Protein AF-A0A522QNC5-F1 (afdb_monomer_lite)

Structure (mmCIF, N/CA/C/O backbone):
data_AF-A0A522QNC5-F1
#
_entry.id   AF-A0A522QNC5-F1
#
loop_
_atom_site.group_PDB
_atom_site.id
_atom_site.type_symbol
_atom_site.label_atom_id
_atom_site.label_alt_id
_atom_site.label_comp_id
_atom_site.label_asym_id
_atom_site.label_entity_id
_atom_site.label_seq_id
_atom_site.pdbx_PDB_ins_code
_atom_site.Cartn_x
_atom_site.Cartn_y
_atom_site.Cartn_z
_atom_site.occupancy
_atom_site.B_iso_or_equiv
_atom_site.auth_seq_id
_atom_site.auth_comp_id
_atom_site.auth_asym_id
_atom_site.auth_atom_id
_atom_site.pdbx_PDB_model_num
ATOM 1 N N . MET A 1 1 ? -3.151 -77.350 -46.631 1.00 35.19 1 MET A N 1
ATOM 2 C CA . MET A 1 1 ? -1.944 -77.244 -45.773 1.00 35.19 1 MET A CA 1
ATOM 3 C C . MET A 1 1 ? -2.061 -75.944 -44.985 1.00 35.19 1 MET A C 1
ATOM 5 O O . MET A 1 1 ? -2.374 -74.944 -45.604 1.00 35.19 1 MET A O 1
ATOM 9 N N . ARG A 1 2 ? -2.178 -75.989 -43.644 1.00 38.81 2 ARG A N 1
ATOM 10 C CA . ARG A 1 2 ? -1.103 -75.663 -42.663 1.00 38.81 2 ARG A CA 1
ATOM 11 C C . ARG A 1 2 ? -0.477 -74.280 -42.970 1.00 38.81 2 ARG A C 1
ATOM 13 O O . ARG A 1 2 ? 0.016 -74.113 -44.067 1.00 38.81 2 ARG A O 1
ATOM 20 N N . MET A 1 3 ? 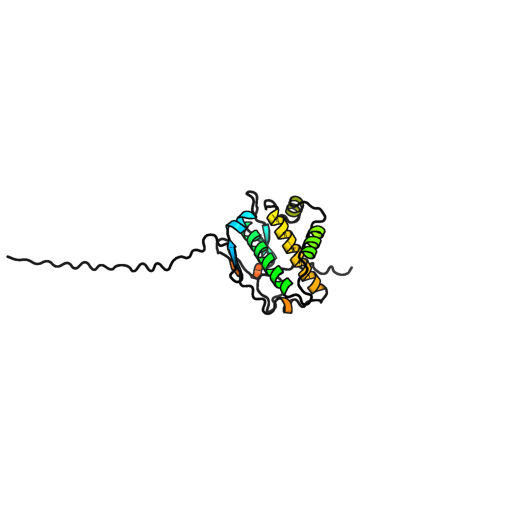-0.416 -73.276 -42.094 1.00 33.47 3 MET A N 1
ATOM 21 C CA . MET A 1 3 ? -0.225 -73.305 -40.645 1.00 33.47 3 MET A CA 1
ATOM 22 C C . MET A 1 3 ? -0.486 -71.906 -40.043 1.00 33.47 3 MET A C 1
ATOM 24 O O . MET A 1 3 ? -0.367 -70.890 -40.716 1.00 33.47 3 MET A O 1
ATOM 28 N N . ARG A 1 4 ? -0.846 -71.916 -38.759 1.00 44.69 4 ARG A N 1
ATOM 29 C CA . ARG A 1 4 ? -1.101 -70.814 -37.817 1.00 44.69 4 ARG A CA 1
ATOM 30 C C . ARG A 1 4 ? 0.074 -69.830 -37.680 1.00 44.69 4 ARG A C 1
ATOM 32 O O . ARG A 1 4 ? 1.205 -70.297 -37.681 1.00 44.69 4 ARG A O 1
ATOM 39 N N . LEU A 1 5 ? -0.202 -68.565 -37.334 1.00 47.66 5 LEU A N 1
ATOM 40 C CA . LEU A 1 5 ? 0.455 -67.897 -36.194 1.00 47.66 5 LEU A CA 1
ATOM 41 C C . LEU A 1 5 ? -0.363 -66.686 -35.687 1.00 47.66 5 LEU A C 1
ATOM 43 O O . LEU A 1 5 ? -0.668 -65.768 -36.441 1.00 47.66 5 LEU A O 1
ATOM 47 N N . LEU A 1 6 ? -0.726 -66.734 -34.401 1.00 46.78 6 LEU A N 1
ATOM 48 C CA . LEU A 1 6 ? -1.296 -65.645 -33.601 1.00 46.78 6 LEU A CA 1
ATOM 49 C C . LEU A 1 6 ? -0.182 -64.700 -33.129 1.00 46.78 6 LEU A C 1
ATOM 51 O O . LEU A 1 6 ? 0.831 -65.185 -32.630 1.00 46.78 6 LEU A O 1
ATOM 55 N N . VAL A 1 7 ? -0.440 -63.389 -33.130 1.00 51.62 7 VAL A N 1
ATOM 56 C CA . VAL A 1 7 ? 0.191 -62.421 -32.215 1.00 51.62 7 VAL A CA 1
ATOM 57 C C . VAL A 1 7 ? -0.873 -61.388 -31.813 1.00 51.62 7 VAL A C 1
ATOM 59 O O . VAL A 1 7 ? -1.270 -60.588 -32.658 1.00 51.62 7 VAL A O 1
ATOM 62 N N . PRO A 1 8 ? -1.381 -61.378 -30.567 1.00 52.16 8 PRO A N 1
ATOM 63 C CA . PRO A 1 8 ? -2.161 -60.255 -30.068 1.00 52.16 8 PRO A CA 1
ATOM 64 C C . PRO A 1 8 ? -1.202 -59.189 -29.521 1.00 52.16 8 PRO A C 1
ATOM 66 O O . PRO A 1 8 ? -0.509 -59.411 -28.531 1.00 52.16 8 PRO A O 1
ATOM 69 N N . ALA A 1 9 ? -1.147 -58.030 -30.178 1.00 48.41 9 ALA A N 1
ATOM 70 C CA . ALA A 1 9 ? -0.476 -56.848 -29.651 1.00 48.41 9 ALA A CA 1
ATOM 71 C C . ALA A 1 9 ? -1.397 -56.164 -28.632 1.00 48.41 9 ALA A C 1
ATOM 73 O O . ALA A 1 9 ? -2.449 -55.624 -28.975 1.00 48.41 9 ALA A O 1
ATOM 74 N N . THR A 1 10 ? -1.006 -56.221 -27.364 1.00 45.50 10 THR A N 1
ATOM 75 C CA . THR A 1 10 ? -1.662 -55.556 -26.239 1.00 45.50 10 THR A CA 1
ATOM 76 C C . THR A 1 10 ? -1.509 -54.039 -26.388 1.00 45.50 10 THR A C 1
ATOM 78 O O . THR A 1 10 ? -0.448 -53.480 -26.121 1.00 45.50 10 THR A O 1
ATOM 81 N N . LEU A 1 11 ? -2.565 -53.358 -26.834 1.00 44.97 11 LEU A N 1
ATOM 82 C CA . LEU A 1 11 ? -2.643 -51.896 -26.860 1.00 44.97 11 LEU A CA 1
ATOM 83 C C . LEU A 1 11 ? -2.960 -51.392 -25.444 1.00 44.97 11 LEU A C 1
ATOM 85 O O . LEU A 1 11 ? -4.117 -51.247 -25.055 1.00 44.97 11 LEU A O 1
ATOM 89 N N . ALA A 1 12 ? -1.914 -51.140 -24.658 1.00 46.84 12 ALA A N 1
ATOM 90 C CA . ALA A 1 12 ? -2.010 -50.319 -23.459 1.00 46.84 12 ALA A CA 1
ATOM 91 C C . ALA A 1 12 ? -2.170 -48.855 -23.896 1.00 46.84 12 ALA A C 1
ATOM 93 O O . ALA A 1 12 ? -1.190 -48.139 -24.097 1.00 46.84 12 ALA A O 1
ATOM 94 N N . VAL A 1 13 ? -3.412 -48.413 -24.100 1.00 49.31 13 VAL A N 1
ATOM 95 C CA . VAL A 1 13 ? -3.705 -46.986 -24.257 1.00 49.31 13 VAL A CA 1
ATOM 96 C C . VAL A 1 13 ? -3.512 -46.345 -22.887 1.00 49.31 13 VAL A C 1
ATOM 98 O O . VAL A 1 13 ? -4.337 -46.509 -21.989 1.00 49.31 13 VAL A O 1
ATOM 101 N N . LEU A 1 14 ? -2.380 -45.653 -22.721 1.00 46.41 14 LEU A N 1
ATOM 102 C CA . LEU A 1 14 ? -2.152 -44.728 -21.619 1.00 46.41 14 LEU A CA 1
ATOM 103 C C . LEU A 1 14 ? -3.327 -43.747 -21.573 1.00 46.41 14 LEU A C 1
ATOM 105 O O . LEU A 1 14 ? -3.495 -42.920 -22.470 1.00 46.41 14 LEU A O 1
ATOM 109 N N . ALA A 1 15 ? -4.118 -43.815 -20.507 1.00 46.84 15 ALA A N 1
ATOM 110 C CA . ALA A 1 15 ? -4.981 -42.716 -20.123 1.00 46.84 15 ALA A CA 1
ATOM 111 C C . ALA A 1 15 ? -4.073 -41.529 -19.766 1.00 46.84 15 ALA A C 1
ATOM 113 O O . ALA A 1 15 ? -3.511 -41.471 -18.672 1.00 46.84 15 ALA A O 1
ATOM 114 N N . LEU A 1 16 ? -3.891 -40.594 -20.706 1.00 49.44 16 LEU A N 1
ATOM 115 C CA . LEU A 1 16 ? -3.417 -39.256 -20.379 1.00 49.44 16 LEU A CA 1
ATOM 116 C C . LEU A 1 16 ? -4.456 -38.641 -19.447 1.00 49.44 16 LEU A C 1
ATOM 118 O O . LEU A 1 16 ? -5.484 -38.124 -19.884 1.00 49.44 16 LEU A O 1
ATOM 122 N N . VAL A 1 17 ? -4.184 -38.701 -18.148 1.00 51.06 17 VAL A N 1
ATOM 123 C CA . VAL A 1 17 ? -4.854 -37.856 -17.172 1.00 51.06 17 VAL A CA 1
ATOM 124 C C . VAL A 1 17 ? -4.331 -36.447 -17.429 1.00 51.06 17 VAL A C 1
ATOM 126 O O . VAL A 1 17 ? -3.372 -35.987 -16.816 1.00 51.06 17 VAL A O 1
ATOM 129 N N . ALA A 1 18 ? -4.936 -35.763 -18.398 1.00 47.41 18 ALA A N 1
ATOM 130 C CA . ALA A 1 18 ? -4.871 -34.319 -18.499 1.00 47.41 18 ALA A CA 1
ATOM 131 C C . ALA A 1 18 ? -5.660 -33.747 -17.313 1.00 47.41 18 ALA A C 1
ATOM 133 O O . ALA A 1 18 ? -6.758 -33.217 -17.460 1.00 47.41 18 ALA A O 1
ATOM 134 N N . ALA A 1 19 ? -5.106 -33.887 -16.106 1.00 48.59 19 ALA A N 1
ATOM 135 C CA . ALA A 1 19 ? -5.396 -32.960 -15.034 1.00 48.59 19 ALA A CA 1
ATOM 136 C C . ALA A 1 19 ? -4.899 -31.613 -15.556 1.00 48.59 19 ALA A C 1
ATOM 138 O O . ALA A 1 19 ? -3.695 -31.374 -15.623 1.00 48.59 19 ALA A O 1
ATOM 139 N N . GLY A 1 20 ? -5.830 -30.810 -16.072 1.00 37.75 20 GLY A N 1
ATOM 140 C CA . GLY A 1 20 ? -5.540 -29.519 -16.662 1.00 37.75 20 GLY A CA 1
ATOM 141 C C . GLY A 1 20 ? -4.632 -28.735 -15.730 1.00 37.75 20 GLY A C 1
ATOM 142 O O . GLY A 1 20 ? -5.039 -28.332 -14.642 1.00 37.75 20 GLY A O 1
ATOM 143 N N . CYS A 1 21 ? -3.395 -28.523 -16.171 1.00 44.56 21 CYS A N 1
ATOM 144 C CA . CYS A 1 21 ? -2.533 -27.487 -15.650 1.00 44.56 21 CYS A CA 1
ATOM 145 C C . CYS A 1 21 ? -3.240 -26.154 -15.916 1.00 44.56 21 CYS A C 1
ATOM 147 O O . CYS A 1 21 ? -2.946 -25.468 -16.890 1.00 44.56 21 CYS A O 1
ATOM 149 N N . THR A 1 22 ? -4.172 -25.752 -15.051 1.00 44.72 22 THR A N 1
ATOM 150 C CA . THR A 1 22 ? -4.516 -24.345 -14.852 1.00 44.72 22 THR A CA 1
ATOM 151 C C . THR A 1 22 ? -3.299 -23.673 -14.229 1.00 44.72 22 THR A C 1
ATOM 153 O O . THR A 1 22 ? -3.296 -23.271 -13.067 1.00 44.72 22 THR A O 1
ATOM 156 N N . SER A 1 23 ? -2.210 -23.580 -14.995 1.00 49.50 23 SER A N 1
ATOM 157 C CA . SER A 1 23 ? -1.176 -22.602 -14.728 1.00 49.50 23 SER A CA 1
ATOM 158 C C . SER A 1 23 ? -1.894 -21.264 -14.786 1.00 49.50 23 SER A C 1
ATOM 160 O O . SER A 1 23 ? -2.410 -20.890 -15.839 1.00 49.50 23 SER A O 1
ATOM 162 N N . LYS A 1 24 ? -2.009 -20.577 -13.649 1.00 58.78 24 LYS A N 1
ATOM 163 C CA . LYS A 1 24 ? -2.559 -19.221 -13.565 1.00 58.78 24 LYS A CA 1
ATOM 164 C C . LYS A 1 24 ? -1.588 -18.252 -14.259 1.00 58.78 24 LYS A C 1
ATOM 166 O O . LYS A 1 24 ? -0.854 -17.503 -13.614 1.00 58.78 24 LYS A O 1
ATOM 171 N N . VAL A 1 25 ? -1.476 -18.364 -15.581 1.00 69.19 25 VAL A N 1
ATOM 172 C CA . VAL A 1 25 ? -0.651 -17.494 -16.418 1.00 69.19 25 VAL A CA 1
ATOM 173 C C . VAL A 1 25 ? -1.247 -16.095 -16.328 1.00 69.19 25 VAL A C 1
ATOM 175 O O . VAL A 1 25 ? -2.458 -15.935 -16.449 1.00 69.19 25 VAL A O 1
ATOM 178 N N . GLY A 1 26 ? -0.411 -15.096 -16.053 1.00 83.88 26 GLY A N 1
ATOM 179 C CA . GLY A 1 26 ? -0.860 -13.713 -15.923 1.00 83.88 26 GLY A CA 1
ATOM 180 C C . GLY A 1 26 ? -1.436 -13.346 -14.555 1.00 83.88 26 GLY A C 1
ATOM 181 O O . GLY A 1 26 ? -1.866 -12.209 -14.394 1.00 83.88 26 GLY A O 1
ATOM 182 N N . VAL A 1 27 ? -1.453 -14.252 -13.570 1.00 92.81 27 VAL A N 1
ATOM 183 C CA . VAL A 1 27 ? -1.863 -13.937 -12.191 1.00 92.81 27 VAL A CA 1
ATOM 184 C C . VAL A 1 27 ? -0.632 -13.712 -11.321 1.00 92.81 27 VAL A C 1
ATOM 186 O O . VAL A 1 27 ? 0.225 -14.595 -11.200 1.00 92.81 27 VAL A O 1
ATOM 189 N N . ALA A 1 28 ? -0.591 -12.544 -10.682 1.00 92.25 28 ALA A N 1
ATOM 190 C CA . ALA A 1 28 ? 0.426 -12.162 -9.716 1.00 92.25 28 ALA A CA 1
ATOM 191 C C . ALA A 1 28 ? 0.027 -12.560 -8.295 1.00 92.25 28 ALA A C 1
ATOM 193 O O . ALA A 1 28 ? 0.776 -13.254 -7.610 1.00 92.25 28 ALA A O 1
ATOM 194 N N . ALA A 1 29 ? -1.185 -12.196 -7.881 1.00 91.56 29 ALA A N 1
ATOM 195 C CA . ALA A 1 29 ? -1.764 -12.634 -6.620 1.00 91.56 29 ALA A CA 1
ATOM 196 C C . ALA A 1 29 ? -3.287 -12.695 -6.702 1.00 91.56 29 ALA A C 1
ATOM 198 O O . ALA A 1 29 ? -3.909 -12.101 -7.581 1.00 91.56 29 ALA A O 1
ATOM 199 N N . THR A 1 30 ? -3.898 -13.378 -5.746 1.00 89.62 30 THR A N 1
ATOM 200 C CA . THR A 1 30 ? -5.326 -13.273 -5.466 1.00 89.62 30 THR A CA 1
ATOM 201 C C . THR A 1 30 ? -5.538 -12.879 -4.017 1.00 89.62 30 THR A C 1
ATOM 203 O O . THR A 1 30 ? -4.845 -13.409 -3.151 1.00 89.62 30 THR A O 1
ATOM 206 N N . TYR A 1 31 ? -6.504 -12.004 -3.748 1.00 87.19 31 TYR A N 1
ATOM 207 C CA . TYR A 1 31 ? -6.918 -11.642 -2.395 1.00 87.19 31 TYR A CA 1
ATOM 208 C C . TYR A 1 31 ? -8.446 -11.687 -2.280 1.00 87.19 31 TYR A C 1
ATOM 210 O O . TYR A 1 31 ? -9.133 -11.058 -3.077 1.00 87.19 31 TYR A O 1
ATOM 218 N N . ASN A 1 32 ? -9.006 -12.442 -1.330 1.00 85.12 32 ASN A N 1
ATOM 219 C CA . ASN A 1 32 ? -10.467 -12.572 -1.136 1.00 85.12 32 ASN A CA 1
ATOM 220 C C . ASN A 1 32 ? -11.270 -12.814 -2.439 1.00 85.12 32 ASN A C 1
ATOM 222 O O . ASN A 1 32 ? -12.328 -12.226 -2.643 1.00 85.12 32 ASN A O 1
ATOM 226 N N . GLY A 1 33 ? -10.740 -13.622 -3.364 1.00 85.19 33 GLY A N 1
ATOM 227 C CA . GLY A 1 33 ? -11.360 -13.887 -4.673 1.00 85.19 33 GLY A CA 1
ATOM 228 C C . GLY A 1 33 ? -11.092 -12.837 -5.764 1.00 85.19 33 GLY A C 1
ATOM 229 O O . GLY A 1 33 ? -11.338 -13.110 -6.937 1.00 85.19 33 GLY A O 1
ATOM 230 N N . HIS A 1 34 ? -10.522 -11.678 -5.430 1.00 92.00 34 HIS A N 1
ATOM 231 C CA . HIS A 1 34 ? -10.031 -10.704 -6.407 1.00 92.00 34 HIS A CA 1
ATOM 232 C C . HIS A 1 34 ? -8.663 -11.108 -6.950 1.00 92.00 34 HIS A C 1
ATOM 234 O O . HIS A 1 34 ? -7.869 -11.735 -6.253 1.00 92.00 34 HIS A O 1
ATOM 240 N N . THR A 1 35 ? -8.375 -10.719 -8.191 1.00 94.62 35 THR A N 1
ATOM 241 C CA . THR A 1 35 ? -7.121 -11.045 -8.881 1.00 94.62 35 THR A CA 1
ATOM 242 C C . THR A 1 35 ? -6.299 -9.786 -9.132 1.00 94.62 35 THR A C 1
ATOM 244 O O . THR A 1 35 ? -6.812 -8.804 -9.663 1.00 94.62 35 THR A O 1
ATOM 247 N N . ILE A 1 36 ? -5.014 -9.850 -8.788 1.00 94.50 36 ILE A N 1
ATOM 248 C CA . ILE A 1 36 ? -3.966 -8.949 -9.264 1.00 94.50 36 ILE A CA 1
ATOM 249 C C . ILE A 1 36 ? -3.223 -9.678 -10.382 1.00 94.50 36 ILE A C 1
ATOM 251 O O . ILE A 1 36 ? -2.719 -10.787 -10.192 1.00 94.50 36 ILE A O 1
ATOM 255 N N . THR A 1 37 ? -3.175 -9.067 -11.557 1.00 96.50 37 THR A N 1
ATOM 256 C CA . THR A 1 37 ? -2.546 -9.627 -12.756 1.00 96.50 37 THR A CA 1
ATOM 257 C C . THR A 1 37 ? -1.087 -9.202 -12.891 1.00 96.50 37 THR A C 1
ATOM 259 O O . THR A 1 37 ? -0.686 -8.141 -12.414 1.00 96.50 37 THR A O 1
ATOM 262 N N . ASP A 1 38 ? -0.298 -9.997 -13.613 1.00 94.62 38 ASP A N 1
ATOM 263 C CA . ASP A 1 38 ? 1.085 -9.661 -13.964 1.00 94.62 38 ASP A CA 1
ATOM 264 C C . ASP A 1 38 ? 1.166 -8.343 -14.750 1.00 94.62 38 ASP A C 1
ATOM 266 O O . ASP A 1 38 ? 2.087 -7.557 -14.547 1.00 94.62 38 ASP A O 1
ATOM 270 N N . SER A 1 39 ? 0.179 -8.060 -15.608 1.00 95.69 39 SER A N 1
ATOM 271 C CA . SER A 1 39 ? 0.088 -6.798 -16.351 1.00 95.69 39 SER A CA 1
ATOM 272 C C . SER A 1 39 ? -0.140 -5.589 -15.446 1.00 95.69 39 SER A C 1
ATOM 274 O O . SER A 1 39 ? 0.440 -4.535 -15.692 1.00 95.69 39 SER A O 1
ATOM 276 N N . GLN A 1 40 ? -0.944 -5.731 -14.387 1.00 96.38 40 GLN A N 1
ATOM 277 C CA . GLN A 1 40 ? -1.140 -4.649 -13.419 1.00 96.38 40 GLN A CA 1
ATOM 278 C C . GLN A 1 40 ? 0.158 -4.357 -12.668 1.00 96.38 40 GLN A C 1
ATOM 280 O O . GLN A 1 40 ? 0.549 -3.198 -12.572 1.00 96.38 40 GLN A O 1
ATOM 285 N N . VAL A 1 41 ? 0.871 -5.393 -12.219 1.00 95.75 41 VAL A N 1
ATOM 286 C CA . VAL A 1 41 ? 2.179 -5.208 -11.577 1.00 95.75 41 VAL A CA 1
ATOM 287 C C . VAL A 1 41 ? 3.181 -4.568 -12.542 1.00 95.75 41 VAL A C 1
ATOM 289 O O . VAL A 1 41 ? 3.870 -3.617 -12.183 1.00 95.75 41 VAL A O 1
ATOM 292 N N . ALA A 1 42 ? 3.238 -5.038 -13.790 1.00 95.50 42 ALA A N 1
ATOM 293 C CA . ALA A 1 42 ? 4.149 -4.497 -14.794 1.00 95.50 42 ALA A CA 1
ATOM 294 C C . ALA A 1 42 ? 3.866 -3.026 -15.139 1.00 95.50 42 ALA A C 1
ATOM 296 O O . ALA A 1 42 ? 4.809 -2.291 -15.412 1.00 95.50 42 ALA A O 1
ATOM 297 N N . SER A 1 43 ? 2.604 -2.582 -15.082 1.00 96.94 43 SER A N 1
ATOM 298 C CA . SER A 1 43 ? 2.224 -1.189 -15.369 1.00 96.94 43 SER A CA 1
ATOM 299 C C . SER A 1 43 ? 2.822 -0.166 -14.401 1.00 96.94 43 SER A C 1
ATOM 301 O O . SER A 1 43 ? 2.895 1.013 -14.729 1.00 96.94 43 SER A O 1
ATOM 303 N N . TYR A 1 44 ? 3.286 -0.617 -13.234 1.00 97.19 44 TYR A N 1
ATOM 304 C CA . TYR A 1 44 ? 3.913 0.234 -12.229 1.00 97.19 44 TYR A CA 1
ATOM 305 C C . TYR A 1 44 ? 5.432 0.354 -12.374 1.00 97.19 44 TYR A C 1
ATOM 307 O O . TYR A 1 44 ? 6.047 1.193 -11.709 1.00 97.19 44 TYR A O 1
ATOM 315 N N . LEU A 1 45 ? 6.038 -0.443 -13.253 1.00 95.00 45 LEU A N 1
ATOM 316 C CA . LEU A 1 45 ? 7.481 -0.524 -13.435 1.00 95.00 45 LEU A CA 1
ATOM 317 C C . LEU A 1 45 ? 7.906 0.203 -14.709 1.00 95.00 45 LEU A C 1
ATOM 319 O O . LEU A 1 45 ? 7.259 0.090 -15.748 1.00 95.00 45 LEU A O 1
ATOM 323 N N . THR A 1 46 ? 9.045 0.891 -14.651 1.00 95.12 46 THR A N 1
ATOM 324 C CA . THR A 1 46 ? 9.769 1.294 -15.864 1.00 95.12 46 THR A CA 1
ATOM 325 C C . THR A 1 46 ? 10.909 0.313 -16.134 1.00 95.12 46 THR A C 1
ATOM 327 O O . THR A 1 46 ? 11.232 -0.536 -15.302 1.00 95.12 46 THR A O 1
ATOM 330 N N . THR A 1 47 ? 11.577 0.449 -17.279 1.00 93.00 47 THR A N 1
ATOM 331 C CA . THR A 1 47 ? 12.793 -0.324 -17.584 1.00 93.00 47 THR A CA 1
ATOM 332 C C . THR A 1 47 ? 13.953 -0.029 -16.630 1.00 93.00 47 THR A C 1
ATOM 334 O O . THR A 1 47 ? 14.899 -0.805 -16.581 1.00 93.00 47 THR A O 1
ATOM 337 N N . ALA A 1 48 ? 13.894 1.077 -15.883 1.00 92.25 48 ALA A N 1
ATOM 338 C CA . ALA A 1 48 ? 14.912 1.468 -14.915 1.00 92.25 48 ALA A CA 1
ATOM 339 C C . ALA A 1 48 ? 14.625 0.978 -13.484 1.00 92.25 48 ALA A C 1
ATOM 341 O O . ALA A 1 48 ? 15.462 1.205 -12.613 1.00 92.25 48 ALA A O 1
ATOM 342 N N . ALA A 1 49 ? 13.476 0.334 -13.225 1.00 91.81 49 ALA A N 1
ATOM 343 C CA . ALA A 1 49 ? 13.084 -0.101 -11.883 1.00 91.81 49 ALA A CA 1
ATOM 344 C C . ALA A 1 49 ? 14.132 -1.037 -11.269 1.00 91.81 49 ALA A C 1
ATOM 346 O O . ALA A 1 49 ? 14.436 -2.089 -11.834 1.00 91.81 49 ALA A O 1
ATOM 347 N N . GLN A 1 50 ? 14.654 -0.658 -10.104 1.00 88.88 50 GLN A N 1
ATOM 348 C CA . GLN A 1 50 ? 15.627 -1.454 -9.360 1.00 88.88 50 GLN A CA 1
ATOM 349 C C . GLN A 1 50 ? 14.974 -2.163 -8.168 1.00 88.88 50 GLN A C 1
ATOM 351 O O . GLN A 1 50 ? 13.954 -1.686 -7.652 1.00 88.88 50 GLN A O 1
ATOM 356 N N . PRO A 1 51 ? 15.546 -3.293 -7.716 1.00 86.12 51 PRO A N 1
ATOM 357 C CA . PRO A 1 51 ? 15.210 -3.874 -6.423 1.00 86.12 51 PRO A CA 1
ATOM 358 C C . PRO A 1 51 ? 15.347 -2.853 -5.287 1.00 86.12 51 PRO A C 1
ATOM 360 O O . PRO A 1 51 ? 16.180 -1.947 -5.348 1.00 86.12 51 PRO A O 1
ATOM 363 N N . VAL A 1 52 ? 14.532 -3.008 -4.247 1.00 81.69 52 VAL A N 1
ATOM 364 C CA . VAL A 1 52 ? 14.564 -2.145 -3.059 1.00 81.69 52 VAL A CA 1
ATOM 365 C C . VAL A 1 52 ? 15.136 -2.906 -1.877 1.00 81.69 52 VAL A C 1
ATOM 367 O O . VAL A 1 52 ? 14.981 -4.117 -1.766 1.00 81.69 52 VAL A O 1
ATOM 370 N N . GLN A 1 53 ? 15.793 -2.196 -0.969 1.00 75.81 53 GLN A N 1
ATOM 371 C CA . GLN A 1 53 ? 16.260 -2.790 0.278 1.00 75.81 53 GLN A CA 1
ATOM 372 C C . GLN A 1 53 ? 15.109 -2.786 1.289 1.00 75.81 53 GLN A C 1
ATOM 374 O O . GLN A 1 53 ? 14.581 -1.725 1.630 1.00 75.81 53 GLN A O 1
ATOM 379 N N . SER A 1 54 ? 14.725 -3.958 1.783 1.00 65.62 54 SER A N 1
ATOM 380 C CA . SER A 1 54 ? 13.726 -4.126 2.838 1.00 65.62 54 SER A CA 1
ATOM 381 C C . SER A 1 54 ? 14.327 -4.856 4.039 1.00 65.62 54 SER A C 1
ATOM 383 O O . SER A 1 54 ? 15.401 -5.451 3.966 1.00 65.62 54 SER A O 1
ATOM 385 N N . GLN A 1 55 ? 13.682 -4.749 5.200 1.00 59.34 55 GLN A N 1
ATOM 386 C CA . GLN A 1 55 ? 14.087 -5.521 6.375 1.00 59.34 55 GLN A CA 1
ATOM 387 C C . GLN A 1 55 ? 13.373 -6.867 6.339 1.00 59.34 55 GLN A C 1
ATOM 389 O O . GLN A 1 55 ? 12.149 -6.917 6.394 1.00 59.34 55 GLN A O 1
ATOM 394 N N . GLY A 1 56 ? 14.144 -7.941 6.246 1.00 53.88 56 GLY A N 1
ATOM 395 C CA . GLY A 1 56 ? 13.660 -9.307 6.338 1.00 53.88 56 GLY A CA 1
ATOM 396 C C . GLY A 1 56 ? 13.545 -9.774 7.787 1.00 53.88 56 GLY A C 1
ATOM 397 O O . GLY A 1 56 ? 13.904 -9.074 8.741 1.00 53.88 56 GLY A O 1
ATOM 398 N N . ASN A 1 57 ? 13.073 -11.009 7.953 1.00 49.22 57 ASN A N 1
ATOM 399 C CA . ASN A 1 57 ? 12.959 -11.645 9.263 1.00 49.22 57 ASN A CA 1
ATOM 400 C C . ASN A 1 57 ? 14.311 -11.650 10.000 1.00 49.22 57 ASN A C 1
ATOM 402 O O . ASN A 1 57 ? 15.336 -12.044 9.444 1.00 49.22 57 ASN A O 1
ATOM 406 N N . GLY A 1 58 ? 14.304 -11.230 11.268 1.00 54.38 58 GLY A N 1
ATOM 407 C CA . GLY A 1 58 ? 15.505 -11.188 12.112 1.00 54.38 58 GLY A CA 1
ATOM 408 C C . GLY A 1 58 ? 16.384 -9.944 11.937 1.00 54.38 58 GLY A C 1
ATOM 409 O O . GLY A 1 58 ? 17.508 -9.934 12.428 1.00 54.38 58 GLY A O 1
ATOM 410 N N . GLY A 1 59 ? 15.896 -8.900 11.255 1.00 55.78 59 GLY A N 1
ATOM 411 C CA . GLY A 1 59 ? 16.593 -7.612 11.132 1.00 55.78 59 GLY A CA 1
ATOM 412 C C . GLY A 1 59 ? 17.651 -7.558 10.026 1.00 55.78 59 GLY A C 1
ATOM 413 O O . GLY A 1 59 ? 18.337 -6.546 9.893 1.00 55.78 59 GLY A O 1
ATOM 414 N N . ALA A 1 60 ? 17.775 -8.615 9.219 1.00 62.62 60 ALA A N 1
ATOM 415 C CA . ALA A 1 60 ? 18.639 -8.615 8.047 1.00 62.62 60 ALA A CA 1
ATOM 416 C C . ALA A 1 60 ? 18.062 -7.707 6.954 1.00 62.62 60 ALA A C 1
ATOM 418 O O . ALA A 1 60 ? 16.869 -7.764 6.663 1.00 62.62 60 ALA A O 1
ATOM 419 N N . THR A 1 61 ? 18.906 -6.905 6.312 1.00 66.38 61 THR A N 1
ATOM 420 C CA . THR A 1 61 ? 18.517 -6.223 5.077 1.00 66.38 61 THR A CA 1
ATOM 421 C C . THR A 1 61 ? 18.498 -7.242 3.942 1.00 66.38 61 THR A C 1
ATOM 423 O O . THR A 1 61 ? 19.487 -7.942 3.719 1.00 66.38 61 THR A O 1
ATOM 426 N N . VAL A 1 62 ? 17.374 -7.337 3.241 1.00 72.00 62 VAL A N 1
ATOM 427 C CA . VAL A 1 62 ? 17.192 -8.174 2.057 1.00 72.00 62 VAL A CA 1
ATOM 428 C C . VAL A 1 62 ? 16.841 -7.306 0.863 1.00 72.00 62 VAL A C 1
ATOM 430 O O . VAL A 1 62 ? 16.127 -6.311 0.969 1.00 72.00 62 VAL A O 1
ATOM 433 N N . GLU A 1 63 ? 17.353 -7.707 -0.291 1.00 79.62 63 GLU A N 1
ATOM 434 C CA . GLU A 1 63 ? 17.015 -7.078 -1.554 1.00 79.62 63 GLU A CA 1
ATOM 435 C C . GLU A 1 63 ? 15.702 -7.672 -2.076 1.00 79.62 63 GLU A C 1
ATOM 437 O O . GLU A 1 63 ? 15.619 -8.855 -2.412 1.00 79.62 63 GLU A O 1
ATOM 442 N N . GLU A 1 64 ? 14.656 -6.853 -2.116 1.00 80.88 64 GLU A N 1
ATOM 443 C CA . GLU A 1 64 ? 13.347 -7.221 -2.637 1.00 80.88 64 GLU A CA 1
ATOM 444 C C . GLU A 1 64 ? 13.261 -6.874 -4.131 1.00 80.88 64 GLU A C 1
ATOM 446 O O . GLU A 1 64 ? 13.393 -5.703 -4.507 1.00 80.88 64 GLU A O 1
ATOM 451 N N . PRO A 1 65 ? 13.001 -7.858 -5.013 1.00 88.19 65 PRO A N 1
ATOM 452 C CA . PRO A 1 65 ? 12.839 -7.601 -6.438 1.00 88.19 65 PRO A CA 1
ATOM 453 C C . PRO A 1 65 ? 11.724 -6.588 -6.710 1.00 88.19 65 PRO A C 1
ATOM 455 O O . PRO A 1 65 ? 10.640 -6.683 -6.136 1.00 88.19 65 PRO A O 1
ATOM 458 N N . ALA A 1 66 ? 11.935 -5.684 -7.670 1.00 90.31 66 ALA A N 1
ATOM 459 C CA . ALA A 1 66 ? 11.007 -4.583 -7.954 1.00 90.31 66 ALA A CA 1
ATOM 460 C C . ALA A 1 66 ? 9.550 -5.032 -8.183 1.00 90.31 66 ALA A C 1
ATOM 462 O O . ALA A 1 66 ? 8.605 -4.416 -7.697 1.00 90.31 66 ALA A O 1
ATOM 463 N N . ARG A 1 67 ? 9.353 -6.151 -8.892 1.00 91.88 67 ARG A N 1
ATOM 464 C CA . ARG A 1 67 ? 8.025 -6.750 -9.122 1.00 91.88 67 ARG A CA 1
ATOM 465 C C . ARG A 1 67 ? 7.353 -7.219 -7.834 1.00 91.88 67 ARG A C 1
ATOM 467 O O . ARG A 1 67 ? 6.147 -7.040 -7.684 1.00 91.88 67 ARG A O 1
ATOM 474 N N . THR A 1 68 ? 8.119 -7.828 -6.935 1.00 88.31 68 THR A N 1
ATOM 475 C CA . THR A 1 68 ? 7.632 -8.286 -5.631 1.00 88.31 68 THR A CA 1
ATOM 476 C C . THR A 1 68 ? 7.272 -7.089 -4.766 1.00 88.31 68 THR A C 1
ATOM 478 O O . THR A 1 68 ? 6.160 -7.047 -4.253 1.00 88.31 68 THR A O 1
ATOM 481 N N . PHE A 1 69 ? 8.120 -6.060 -4.741 1.00 86.69 69 PHE A N 1
ATOM 482 C CA . PHE A 1 69 ? 7.838 -4.825 -4.017 1.00 86.69 69 PHE A CA 1
ATOM 483 C C . PHE A 1 69 ? 6.542 -4.144 -4.483 1.00 86.69 69 PHE A C 1
ATOM 485 O O . PHE A 1 69 ? 5.689 -3.811 -3.660 1.00 86.69 69 PHE A O 1
ATOM 492 N N . VAL A 1 70 ? 6.329 -4.006 -5.800 1.00 92.31 70 VAL A N 1
ATOM 493 C CA . VAL A 1 70 ? 5.067 -3.461 -6.332 1.00 92.31 70 VAL A CA 1
ATOM 494 C C . VAL A 1 70 ? 3.869 -4.275 -5.854 1.00 92.31 70 VAL A C 1
ATOM 496 O O . VAL A 1 70 ? 2.882 -3.708 -5.387 1.00 92.31 70 VAL A O 1
ATOM 499 N N . LEU A 1 71 ? 3.947 -5.603 -5.967 1.00 91.06 71 LEU A N 1
ATOM 500 C CA . LEU A 1 71 ? 2.864 -6.487 -5.556 1.00 91.06 71 LEU A CA 1
ATOM 501 C C . LEU A 1 71 ? 2.560 -6.350 -4.057 1.00 91.06 71 LEU A C 1
ATOM 503 O O . LEU A 1 71 ? 1.390 -6.297 -3.676 1.00 91.06 71 LEU A O 1
ATOM 507 N N . THR A 1 72 ? 3.596 -6.243 -3.225 1.00 86.50 72 THR A N 1
ATOM 508 C CA . THR A 1 72 ? 3.483 -6.006 -1.783 1.00 86.50 72 THR A CA 1
ATOM 509 C C . THR A 1 72 ? 2.739 -4.699 -1.502 1.00 86.50 72 THR A C 1
ATOM 511 O O . THR A 1 72 ? 1.747 -4.712 -0.775 1.00 86.50 72 THR A O 1
ATOM 514 N N . VAL A 1 73 ? 3.130 -3.591 -2.141 1.00 88.44 73 VAL A N 1
ATOM 515 C CA . VAL A 1 73 ? 2.465 -2.284 -1.982 1.00 88.44 73 VAL A CA 1
ATOM 516 C C . VAL A 1 73 ? 0.997 -2.343 -2.428 1.00 88.44 73 VAL A C 1
ATOM 518 O O . VAL A 1 73 ? 0.117 -1.827 -1.740 1.00 88.44 73 VAL A O 1
ATOM 521 N N . MET A 1 74 ? 0.692 -3.027 -3.536 1.00 93.31 74 MET A N 1
ATOM 522 C CA . MET A 1 74 ? -0.693 -3.214 -3.988 1.00 93.31 74 MET A CA 1
ATOM 523 C C . MET A 1 74 ? -1.538 -3.991 -2.971 1.00 93.31 74 MET A C 1
ATOM 525 O O . MET A 1 74 ? -2.692 -3.641 -2.734 1.00 93.31 74 MET A O 1
ATOM 529 N N . LEU A 1 75 ? -0.992 -5.049 -2.368 1.00 89.81 75 LEU A N 1
ATOM 530 C CA . LEU A 1 75 ? -1.694 -5.827 -1.345 1.00 89.81 75 LEU A CA 1
ATOM 531 C C . LEU A 1 75 ? -1.891 -5.020 -0.054 1.00 89.81 75 LEU A C 1
ATOM 533 O O . LEU A 1 75 ? -2.959 -5.115 0.553 1.00 89.81 75 LEU A O 1
ATOM 537 N N . GLN A 1 76 ? -0.911 -4.197 0.326 1.00 85.62 76 GLN A N 1
ATOM 538 C CA . GLN A 1 76 ? -1.004 -3.295 1.475 1.00 85.62 76 GLN A CA 1
ATOM 539 C C . GLN A 1 76 ? -2.102 -2.242 1.298 1.00 85.62 76 GLN A C 1
ATOM 541 O O . GLN A 1 76 ? -2.885 -2.051 2.223 1.00 85.62 76 GLN A O 1
ATOM 546 N N . ASP A 1 77 ? -2.235 -1.629 0.115 1.00 91.12 77 ASP A N 1
ATOM 547 C CA . ASP A 1 77 ? -3.352 -0.715 -0.181 1.00 91.12 77 ASP A CA 1
ATOM 548 C C . ASP A 1 77 ? -4.703 -1.389 0.097 1.00 91.12 77 ASP A C 1
ATOM 550 O O . ASP A 1 77 ? -5.526 -0.866 0.847 1.00 91.12 77 ASP A O 1
ATOM 554 N N . ARG A 1 78 ? -4.905 -2.608 -0.420 1.00 91.62 78 ARG A N 1
ATOM 555 C CA . ARG A 1 78 ? -6.159 -3.362 -0.234 1.00 91.62 78 ARG A CA 1
ATOM 556 C C . ARG A 1 78 ? -6.415 -3.756 1.211 1.00 91.62 78 ARG A C 1
ATOM 558 O O . ARG A 1 78 ? -7.561 -3.753 1.664 1.00 91.62 78 ARG A O 1
ATOM 565 N N . LEU A 1 79 ? -5.364 -4.131 1.920 1.00 86.69 79 LEU A N 1
ATOM 566 C CA . LEU A 1 79 ? -5.440 -4.481 3.325 1.00 86.69 79 LEU A CA 1
ATOM 567 C C . LEU A 1 79 ? -5.805 -3.269 4.181 1.00 86.69 79 LEU A C 1
ATOM 569 O O . LEU A 1 79 ? -6.736 -3.348 4.981 1.00 86.69 79 LEU A O 1
ATOM 573 N N . PHE A 1 80 ? -5.089 -2.157 4.019 1.00 88.19 80 PHE A N 1
ATOM 574 C CA . PHE A 1 80 ? -5.334 -0.948 4.794 1.00 88.19 80 PHE A CA 1
ATOM 575 C C . PHE A 1 80 ? -6.715 -0.382 4.497 1.00 88.19 80 PHE A C 1
ATOM 577 O O . PHE A 1 80 ? -7.421 -0.013 5.431 1.00 88.19 80 PHE A O 1
ATOM 584 N N . ASP A 1 81 ? -7.166 -0.431 3.243 1.00 89.25 81 ASP A N 1
ATOM 585 C CA . ASP A 1 81 ? -8.545 -0.099 2.888 1.00 89.25 81 ASP A CA 1
ATOM 586 C C . ASP A 1 81 ? -9.552 -0.955 3.677 1.00 89.25 81 ASP A C 1
ATOM 588 O O . ASP A 1 81 ? -10.498 -0.439 4.277 1.00 89.25 81 ASP A O 1
ATOM 592 N N . LYS A 1 82 ? -9.307 -2.271 3.770 1.00 87.94 82 LYS A N 1
ATOM 593 C CA . LYS A 1 82 ? -10.151 -3.191 4.546 1.00 87.94 82 LYS A CA 1
ATOM 594 C C . LYS A 1 82 ? -10.118 -2.907 6.051 1.00 87.94 82 LYS A C 1
ATOM 596 O O . LYS A 1 82 ? -11.160 -3.032 6.693 1.00 87.94 82 LYS A O 1
ATOM 601 N N . ILE A 1 83 ? -8.970 -2.517 6.605 1.00 87.38 83 ILE A N 1
ATOM 602 C CA . ILE A 1 83 ? -8.839 -2.117 8.016 1.00 87.38 83 ILE A CA 1
ATOM 603 C C . ILE A 1 83 ? -9.602 -0.817 8.278 1.00 87.38 83 ILE A C 1
ATOM 605 O O . ILE A 1 83 ? -10.374 -0.747 9.231 1.00 87.38 83 ILE A O 1
ATOM 609 N N . LEU A 1 84 ? -9.449 0.191 7.416 1.00 88.06 84 LEU A N 1
ATOM 610 C CA . LEU A 1 84 ? -10.141 1.474 7.554 1.00 88.06 84 LEU A CA 1
ATOM 611 C C . LEU A 1 84 ? -11.666 1.315 7.505 1.00 88.06 84 LEU A C 1
ATOM 613 O O . LEU A 1 84 ? -12.377 1.989 8.245 1.00 88.06 84 LEU A O 1
ATOM 617 N N . ASN A 1 85 ? -12.174 0.372 6.705 1.00 89.00 85 ASN A N 1
ATOM 618 C CA . ASN A 1 85 ? -13.601 0.032 6.656 1.00 89.00 85 ASN A CA 1
ATOM 619 C C . ASN A 1 85 ? -14.143 -0.589 7.964 1.00 89.00 85 ASN A C 1
ATOM 621 O O . ASN A 1 85 ? -15.353 -0.761 8.094 1.00 89.00 85 ASN A O 1
ATOM 625 N N . ARG A 1 86 ? -13.280 -0.940 8.926 1.00 86.62 86 ARG A N 1
ATOM 626 C CA . ARG A 1 86 ? -13.661 -1.471 10.246 1.00 86.62 86 ARG A CA 1
ATOM 627 C C . ARG A 1 86 ? -13.525 -0.460 11.381 1.00 86.62 86 ARG A C 1
ATOM 629 O O . ARG A 1 86 ? -13.770 -0.816 12.531 1.00 86.62 86 ARG A O 1
ATOM 636 N N . LEU A 1 87 ? -13.125 0.775 11.087 1.00 85.81 87 LEU A N 1
ATOM 637 C CA . LEU A 1 87 ? -12.954 1.788 12.119 1.00 85.81 87 LEU A CA 1
ATOM 638 C C . LEU A 1 87 ? -14.298 2.137 12.780 1.00 85.81 87 LEU A C 1
ATOM 640 O O . LEU A 1 87 ? -15.283 2.364 12.075 1.00 85.81 87 LEU A O 1
ATOM 644 N N . PRO A 1 88 ? -14.348 2.253 14.120 1.00 76.81 88 PRO A N 1
ATOM 645 C CA . PRO A 1 88 ? -15.580 2.565 14.846 1.00 76.81 88 PRO A CA 1
ATOM 646 C C . PRO A 1 88 ? -16.147 3.956 14.510 1.00 76.81 88 PRO A C 1
ATOM 648 O O .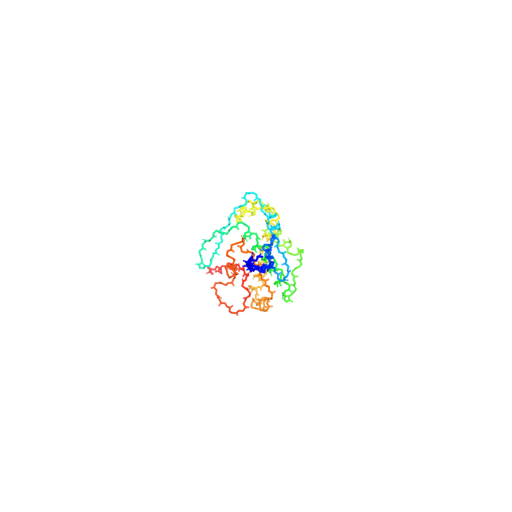 PRO A 1 88 ? -17.353 4.158 14.595 1.00 76.81 88 PRO A O 1
ATOM 651 N N . GLY A 1 89 ? -15.298 4.899 14.084 1.00 76.94 89 GLY A N 1
ATOM 652 C CA . GLY A 1 89 ? -15.695 6.235 13.614 1.00 76.94 89 GLY A CA 1
ATOM 653 C C . GLY A 1 89 ? -16.042 6.311 12.123 1.00 76.94 89 GLY A C 1
ATOM 654 O O . GLY A 1 89 ? -16.244 7.403 11.600 1.00 76.94 89 GLY A O 1
ATOM 655 N N . GLY A 1 90 ? -16.090 5.167 11.435 1.00 78.50 90 GLY A N 1
ATOM 656 C CA . GLY A 1 90 ? -16.198 5.106 9.985 1.00 78.50 90 GLY A CA 1
ATOM 657 C C . GLY A 1 90 ? -14.865 5.366 9.282 1.00 78.50 90 GLY A C 1
ATOM 658 O O . GLY A 1 90 ? -13.887 5.843 9.859 1.00 78.50 90 GLY A O 1
ATOM 659 N N . ARG A 1 91 ? -14.825 5.009 8.000 1.00 86.69 91 ARG A N 1
ATOM 660 C CA . ARG A 1 91 ? -13.658 5.217 7.146 1.00 86.69 91 ARG A CA 1
ATOM 661 C C . ARG A 1 91 ? -13.484 6.717 6.841 1.00 86.69 91 ARG A C 1
ATOM 663 O O . ARG A 1 91 ? -14.456 7.342 6.411 1.00 86.69 91 ARG A O 1
ATOM 670 N N . PRO A 1 92 ? -12.266 7.282 6.974 1.00 87.62 92 PRO A N 1
ATOM 671 C CA . PRO A 1 92 ? -11.955 8.613 6.462 1.00 87.62 92 PRO A CA 1
ATOM 672 C C . PRO A 1 92 ? -12.364 8.755 4.996 1.00 87.62 92 PRO A C 1
ATOM 674 O O . PRO A 1 92 ? -12.145 7.846 4.192 1.00 87.62 92 PRO A O 1
ATOM 677 N N . SER A 1 93 ? -12.962 9.894 4.645 1.00 90.75 93 SER A N 1
ATOM 678 C CA . SER A 1 93 ? -13.402 10.131 3.271 1.00 90.75 93 SER A CA 1
ATOM 679 C C . SER A 1 93 ? -12.219 10.111 2.299 1.00 90.75 93 SER A C 1
ATOM 681 O O . SER A 1 93 ? -11.090 10.434 2.672 1.00 90.75 93 SER A O 1
ATOM 683 N N . GLU A 1 94 ? -12.477 9.790 1.031 1.00 89.81 94 GLU A N 1
ATOM 684 C CA . GLU A 1 94 ? -11.422 9.815 0.012 1.00 89.81 94 GLU A CA 1
ATOM 685 C C . GLU A 1 94 ? -10.822 11.221 -0.156 1.00 89.81 94 GLU A C 1
ATOM 687 O O . GLU A 1 94 ? -9.622 11.357 -0.367 1.00 89.81 94 GLU A O 1
ATOM 692 N N . ALA A 1 95 ? -11.627 12.271 0.041 1.00 91.62 95 ALA A N 1
ATOM 693 C CA . ALA A 1 95 ? -11.143 13.649 0.054 1.00 91.62 95 ALA A CA 1
ATOM 694 C C . ALA A 1 95 ? -10.157 13.903 1.208 1.00 91.62 95 ALA A C 1
ATOM 696 O O . ALA A 1 95 ? -9.116 14.515 0.994 1.00 91.62 95 ALA A O 1
ATOM 697 N N . THR A 1 96 ? -10.440 13.379 2.405 1.00 91.50 96 THR A N 1
ATOM 698 C CA . THR A 1 96 ? -9.542 13.472 3.569 1.00 91.50 96 THR A CA 1
ATOM 699 C C . THR A 1 96 ? -8.232 12.727 3.325 1.00 91.50 96 THR A C 1
ATOM 701 O O . THR A 1 96 ? -7.162 13.251 3.618 1.00 91.50 96 THR A O 1
ATOM 704 N N . ILE A 1 97 ? -8.296 11.521 2.752 1.00 90.50 97 ILE A N 1
ATOM 705 C CA . ILE A 1 97 ? -7.092 10.753 2.407 1.00 90.50 97 ILE A CA 1
ATOM 706 C C . ILE A 1 97 ? -6.267 11.515 1.360 1.00 90.50 97 ILE A C 1
ATOM 708 O O . ILE A 1 97 ? -5.048 11.613 1.484 1.00 90.50 97 ILE A O 1
ATOM 712 N N . GLN A 1 98 ? -6.915 12.105 0.354 1.00 90.44 98 GLN A N 1
ATOM 713 C CA . GLN A 1 98 ? -6.233 12.881 -0.680 1.00 90.44 98 GLN A CA 1
ATOM 714 C C . GLN A 1 98 ? -5.603 14.173 -0.139 1.00 90.44 98 GLN A C 1
ATOM 716 O O . GLN A 1 98 ? -4.515 14.563 -0.573 1.00 90.44 98 GLN A O 1
ATOM 721 N N . GLU A 1 99 ? -6.248 14.828 0.824 1.00 91.88 99 GLU A N 1
ATOM 722 C CA . GLU A 1 99 ? -5.680 15.969 1.542 1.00 91.88 99 GLU A CA 1
ATOM 723 C C . GLU A 1 99 ? -4.416 15.552 2.301 1.00 91.88 99 GLU A C 1
ATOM 725 O O . GLU A 1 99 ? -3.365 16.159 2.111 1.00 91.88 99 GLU A O 1
ATOM 730 N N . GLN A 1 100 ? -4.468 14.452 3.057 1.00 87.81 100 GLN A N 1
ATOM 731 C CA . GLN A 1 100 ? -3.304 13.911 3.764 1.00 87.81 100 GLN A CA 1
ATOM 732 C C . GLN A 1 100 ? -2.171 13.512 2.811 1.00 87.81 100 GLN A C 1
ATOM 734 O O . GLN A 1 100 ? -1.012 13.784 3.111 1.00 87.81 100 GLN A O 1
ATOM 739 N N . ILE A 1 101 ? -2.480 12.922 1.650 1.00 85.44 101 ILE A N 1
ATOM 740 C CA . ILE A 1 101 ? -1.493 12.666 0.588 1.00 85.44 101 ILE A CA 1
ATOM 741 C C . ILE A 1 101 ? -0.847 13.980 0.155 1.00 85.44 101 ILE A C 1
ATOM 743 O O . ILE A 1 101 ? 0.375 14.078 0.117 1.00 85.44 101 ILE A O 1
ATOM 747 N N . THR A 1 102 ? -1.643 15.013 -0.111 1.00 88.44 102 THR A N 1
ATOM 748 C CA . THR A 1 102 ? -1.137 16.328 -0.530 1.00 88.44 102 THR A CA 1
ATOM 749 C C . THR A 1 102 ? -0.234 16.952 0.542 1.00 88.44 102 THR A C 1
ATOM 751 O O . THR A 1 102 ? 0.843 17.46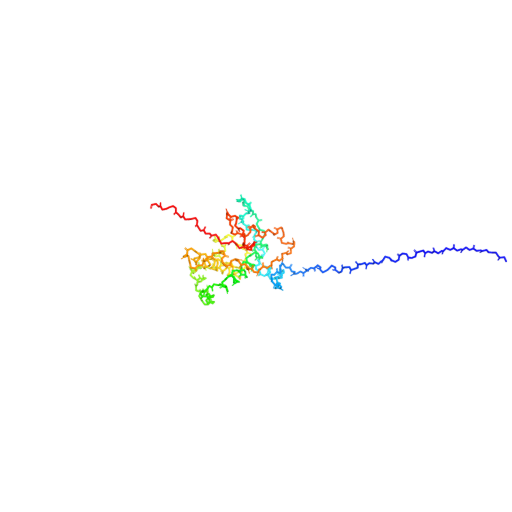0 0.224 1.00 88.44 102 THR A O 1
ATOM 754 N N . THR A 1 103 ? -0.616 16.852 1.818 1.00 87.75 103 THR A N 1
ATOM 755 C CA . THR A 1 103 ? 0.202 17.289 2.958 1.00 87.75 103 THR A CA 1
ATOM 756 C C . THR A 1 103 ? 1.495 16.483 3.078 1.00 87.75 103 THR A C 1
ATOM 758 O O . THR A 1 103 ? 2.560 17.074 3.234 1.00 87.75 103 THR A O 1
ATOM 761 N N . GLN A 1 104 ? 1.428 15.154 2.962 1.00 78.56 104 GLN A N 1
ATOM 762 C CA . GLN A 1 104 ? 2.580 14.249 3.050 1.00 78.56 104 GLN A CA 1
ATOM 763 C C . GLN A 1 104 ? 3.573 14.480 1.905 1.00 78.56 104 GLN A C 1
ATOM 765 O O . GLN A 1 104 ? 4.786 14.372 2.097 1.00 78.56 104 GLN A O 1
ATOM 770 N N . LEU A 1 105 ? 3.069 14.822 0.719 1.00 81.94 105 LEU A N 1
ATOM 771 C CA . LEU A 1 105 ? 3.889 15.213 -0.420 1.00 81.94 105 LEU A CA 1
ATOM 772 C C . LEU A 1 105 ? 4.570 16.565 -0.190 1.00 81.94 105 LEU A C 1
ATOM 774 O O . LEU A 1 105 ? 5.663 16.772 -0.707 1.00 81.94 105 LEU A O 1
ATOM 778 N N . ALA A 1 106 ? 3.970 17.481 0.579 1.00 86.75 106 ALA A N 1
ATOM 779 C CA . ALA A 1 106 ? 4.514 18.811 0.871 1.00 86.75 106 ALA A CA 1
ATOM 780 C C . ALA A 1 106 ? 4.999 19.562 -0.393 1.00 86.75 106 ALA A C 1
ATOM 782 O O . ALA A 1 106 ? 6.045 20.212 -0.386 1.00 86.75 106 ALA A O 1
ATOM 783 N N . GLY A 1 107 ? 4.267 19.420 -1.505 1.00 86.19 107 GLY A N 1
ATOM 784 C CA . GLY A 1 107 ? 4.606 20.014 -2.806 1.00 86.19 107 GLY A CA 1
ATOM 785 C C . GLY A 1 107 ? 5.744 19.328 -3.576 1.00 86.19 107 GLY A C 1
ATOM 786 O O . GLY A 1 107 ? 6.168 19.846 -4.607 1.00 86.19 107 GLY A O 1
ATOM 787 N N . LYS A 1 108 ? 6.251 18.182 -3.105 1.00 87.56 108 LYS A N 1
ATOM 788 C CA . LYS A 1 108 ? 7.279 17.403 -3.807 1.00 87.56 108 LYS A CA 1
ATOM 789 C C . LYS A 1 108 ? 6.716 16.753 -5.066 1.00 87.56 108 LYS A C 1
ATOM 791 O O . LYS A 1 108 ? 5.583 16.273 -5.079 1.00 87.56 108 LYS A O 1
ATOM 796 N N . THR A 1 109 ? 7.539 16.683 -6.107 1.00 90.25 109 THR A N 1
ATOM 797 C CA . THR A 1 109 ? 7.210 15.937 -7.326 1.00 90.25 109 THR A CA 1
ATOM 798 C C . THR A 1 109 ? 7.332 14.425 -7.095 1.00 90.25 109 THR A C 1
ATOM 800 O O . THR A 1 109 ? 8.071 14.002 -6.198 1.00 90.25 109 THR A O 1
ATOM 803 N N . PRO A 1 110 ? 6.676 13.587 -7.918 1.00 83.88 110 PRO A N 1
ATOM 804 C CA . PRO A 1 110 ? 6.832 12.135 -7.851 1.00 83.88 110 PRO A CA 1
ATOM 805 C C . PRO A 1 110 ? 8.299 11.677 -7.884 1.00 83.88 110 PRO A C 1
ATOM 807 O O . PRO A 1 110 ? 8.683 10.810 -7.105 1.00 83.88 110 PRO A O 1
ATOM 810 N N . ASP A 1 111 ? 9.149 12.317 -8.691 1.00 87.75 111 ASP A N 1
ATOM 8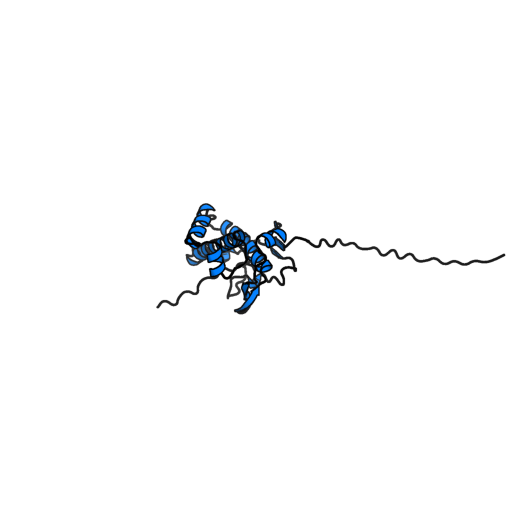11 C CA . ASP A 1 111 ? 10.582 12.001 -8.754 1.00 87.75 111 ASP A CA 1
ATOM 812 C C . ASP A 1 111 ? 11.318 12.303 -7.443 1.00 87.75 111 ASP A C 1
ATOM 814 O O . ASP A 1 111 ? 12.153 11.516 -6.996 1.00 87.75 111 ASP A O 1
ATOM 818 N N . GLN A 1 112 ? 11.001 13.424 -6.790 1.00 87.25 112 GLN A N 1
ATOM 819 C CA . GLN A 1 112 ? 11.598 13.780 -5.500 1.00 87.25 112 GLN A CA 1
ATOM 820 C C . GLN A 1 112 ? 11.189 12.793 -4.404 1.00 87.25 112 GLN A C 1
ATOM 822 O O . GLN A 1 112 ? 12.006 12.429 -3.558 1.00 87.25 112 GLN A O 1
ATOM 827 N N . ILE A 1 113 ? 9.936 12.337 -4.426 1.00 83.00 113 ILE A N 1
ATOM 828 C CA . ILE A 1 113 ? 9.447 11.286 -3.532 1.00 83.00 113 ILE A CA 1
ATOM 829 C C . ILE A 1 113 ? 10.155 9.967 -3.829 1.00 83.00 113 ILE A C 1
ATOM 831 O O . ILE A 1 113 ? 10.649 9.320 -2.908 1.00 83.00 113 ILE A O 1
ATOM 835 N N . ALA A 1 114 ? 10.265 9.594 -5.103 1.00 82.19 114 ALA A N 1
ATOM 836 C CA . ALA A 1 114 ? 10.937 8.372 -5.508 1.00 82.19 114 ALA A CA 1
ATOM 837 C C . ALA A 1 114 ? 12.398 8.340 -5.040 1.00 82.19 114 ALA A C 1
ATOM 839 O O . ALA A 1 114 ? 12.860 7.325 -4.528 1.00 82.19 114 ALA A O 1
ATOM 840 N N . GLN A 1 115 ? 13.110 9.465 -5.137 1.00 83.62 115 GLN A N 1
ATOM 841 C CA . GLN A 1 115 ? 14.464 9.604 -4.598 1.00 83.62 115 GLN A CA 1
ATOM 842 C C . GLN A 1 115 ? 14.495 9.501 -3.069 1.00 83.62 115 GLN A C 1
ATOM 844 O O . GLN A 1 115 ? 15.316 8.766 -2.528 1.00 83.62 115 GLN A O 1
ATOM 849 N N . MET A 1 116 ? 13.591 10.201 -2.376 1.00 76.44 116 MET A N 1
ATOM 850 C CA . MET A 1 116 ? 13.522 10.227 -0.910 1.00 76.44 116 MET A CA 1
ATOM 851 C C . MET A 1 116 ? 13.258 8.847 -0.300 1.00 76.44 116 MET A C 1
ATOM 853 O O . MET A 1 116 ? 13.802 8.529 0.753 1.00 76.44 116 MET A O 1
ATOM 857 N N . TYR A 1 117 ? 12.439 8.029 -0.960 1.00 76.25 117 TYR A N 1
ATOM 858 C CA . TYR A 1 117 ? 12.135 6.664 -0.527 1.00 76.25 117 TYR A CA 1
ATOM 859 C C . TYR A 1 117 ? 13.010 5.601 -1.198 1.00 76.25 117 TYR A C 1
ATOM 861 O O . TYR A 1 117 ? 12.786 4.414 -0.981 1.00 76.25 117 TYR A O 1
ATOM 869 N N . HIS A 1 118 ? 14.006 6.002 -1.994 1.00 81.81 118 HIS A N 1
ATOM 870 C CA . HIS A 1 118 ? 14.876 5.092 -2.744 1.00 81.81 118 HIS A CA 1
ATOM 871 C C . HIS A 1 118 ? 14.111 4.111 -3.662 1.00 81.81 118 HIS A C 1
ATOM 873 O O . HIS A 1 118 ? 14.550 2.987 -3.888 1.00 81.81 118 HIS A O 1
ATOM 879 N N . ILE A 1 119 ? 12.984 4.553 -4.228 1.00 82.88 119 ILE A N 1
ATOM 880 C CA . ILE A 1 119 ? 12.146 3.821 -5.193 1.00 82.88 119 ILE A CA 1
ATOM 881 C C . ILE A 1 119 ? 12.285 4.425 -6.599 1.00 82.88 119 ILE A C 1
ATOM 883 O O . ILE A 1 119 ? 11.309 4.711 -7.291 1.00 82.88 119 ILE A O 1
ATOM 887 N N . THR A 1 120 ? 13.517 4.678 -7.037 1.00 85.69 120 THR A N 1
ATOM 888 C CA . THR A 1 120 ? 13.783 5.221 -8.376 1.00 85.69 120 THR A CA 1
ATOM 889 C C . THR A 1 120 ? 13.532 4.173 -9.468 1.00 85.69 120 THR A C 1
ATOM 891 O O . THR A 1 120 ? 13.689 2.969 -9.266 1.00 85.69 120 THR A O 1
ATOM 894 N N . GLY A 1 121 ? 13.097 4.629 -10.648 1.00 87.12 121 GLY A N 1
ATOM 895 C CA . GLY A 1 121 ? 12.778 3.750 -11.780 1.00 87.12 121 GLY A CA 1
ATOM 896 C C . GLY A 1 121 ? 11.367 3.147 -11.756 1.00 87.12 121 GLY A C 1
ATOM 897 O O . GLY A 1 121 ? 11.047 2.308 -12.597 1.00 87.12 121 GLY A O 1
ATOM 898 N N . TYR A 1 122 ? 10.497 3.582 -10.849 1.00 93.06 122 TYR A N 1
ATOM 899 C CA . TYR A 1 122 ? 9.078 3.229 -10.846 1.00 93.06 122 TYR A CA 1
ATOM 900 C C . TYR A 1 122 ? 8.255 4.339 -11.510 1.00 93.06 122 TYR A C 1
ATOM 902 O O . TYR A 1 122 ? 8.718 5.467 -11.662 1.00 93.06 122 TYR A O 1
ATOM 910 N N . THR A 1 123 ? 7.043 4.015 -11.949 1.00 96.25 123 THR A N 1
ATOM 911 C CA . THR A 1 123 ? 6.152 4.998 -12.591 1.00 96.25 123 THR A CA 1
ATOM 912 C C . THR A 1 123 ? 5.589 6.008 -11.588 1.00 96.25 123 THR A C 1
ATOM 914 O O . THR A 1 123 ? 5.457 5.709 -10.403 1.00 96.25 123 THR A O 1
ATOM 917 N N . GLU A 1 124 ? 5.147 7.173 -12.066 1.00 94.44 124 GLU A N 1
ATOM 918 C CA . GLU A 1 124 ? 4.415 8.148 -11.242 1.00 94.44 124 GLU A CA 1
ATOM 919 C C . GLU A 1 124 ? 3.170 7.532 -10.580 1.00 94.44 124 GLU A C 1
ATOM 921 O O . GLU A 1 124 ? 2.916 7.744 -9.395 1.00 94.44 124 GLU A O 1
ATOM 926 N N . ALA A 1 125 ? 2.426 6.703 -11.318 1.00 95.62 125 ALA A N 1
ATOM 927 C CA . ALA A 1 125 ? 1.266 5.997 -10.782 1.00 95.62 125 ALA A CA 1
ATOM 928 C C . ALA A 1 125 ? 1.638 5.101 -9.589 1.00 95.62 125 ALA A C 1
ATOM 930 O O . ALA A 1 125 ? 0.866 4.990 -8.635 1.00 95.62 125 ALA A O 1
ATOM 931 N N . PHE A 1 126 ? 2.825 4.488 -9.620 1.00 94.62 126 PHE A N 1
ATOM 932 C CA . PHE A 1 126 ? 3.321 3.695 -8.503 1.00 94.62 126 PHE A CA 1
ATOM 933 C C . PHE A 1 126 ? 3.717 4.563 -7.314 1.00 94.62 126 PHE A C 1
ATOM 935 O O . PHE A 1 126 ? 3.371 4.233 -6.185 1.00 94.62 126 PHE A O 1
ATOM 942 N N . VAL A 1 127 ? 4.397 5.686 -7.554 1.00 90.12 127 VAL A N 1
ATOM 943 C CA . VAL A 1 127 ? 4.756 6.632 -6.490 1.00 90.12 127 VAL A CA 1
ATOM 944 C C . VAL A 1 127 ? 3.501 7.125 -5.765 1.00 90.12 127 VAL A C 1
ATOM 946 O O . VAL A 1 127 ? 3.459 7.118 -4.537 1.00 90.12 127 VAL A O 1
ATOM 949 N N . ASN A 1 128 ? 2.444 7.462 -6.505 1.00 91.44 128 ASN A N 1
ATOM 950 C CA . ASN A 1 128 ? 1.168 7.880 -5.923 1.00 91.44 128 ASN A CA 1
ATOM 951 C C . ASN A 1 128 ? 0.508 6.760 -5.100 1.00 91.44 128 ASN A C 1
ATOM 953 O O . ASN A 1 128 ? 0.027 7.014 -3.994 1.00 91.44 128 ASN A O 1
ATOM 957 N N . LEU A 1 129 ? 0.525 5.516 -5.595 1.00 92.19 129 LEU A N 1
ATOM 958 C CA . LEU A 1 129 ? 0.050 4.352 -4.840 1.00 92.19 129 LEU A CA 1
ATOM 959 C C . LEU A 1 129 ? 0.865 4.143 -3.553 1.00 92.19 129 LEU A C 1
ATOM 961 O O . LEU A 1 129 ? 0.291 3.930 -2.489 1.00 92.19 129 LEU A O 1
ATOM 965 N N . PHE A 1 130 ? 2.190 4.236 -3.632 1.00 86.56 130 PHE A N 1
ATOM 966 C CA . PHE A 1 130 ? 3.077 4.084 -2.483 1.00 86.56 130 PHE A CA 1
ATOM 967 C C . PHE A 1 130 ? 2.803 5.148 -1.412 1.00 86.56 130 PHE A C 1
ATOM 969 O O . PHE A 1 130 ? 2.630 4.819 -0.239 1.00 86.56 130 PHE A O 1
ATOM 976 N N . VAL A 1 131 ? 2.690 6.420 -1.804 1.00 85.88 131 VAL A N 1
ATOM 977 C CA . VAL A 1 131 ? 2.383 7.516 -0.869 1.00 85.88 131 VAL A CA 1
ATOM 978 C C . VAL A 1 131 ? 1.011 7.328 -0.235 1.00 85.88 131 VAL A C 1
ATOM 980 O O . VAL A 1 131 ? 0.866 7.529 0.971 1.00 85.88 131 VAL A O 1
ATOM 983 N N . ARG A 1 132 ? 0.014 6.882 -1.008 1.00 91.19 132 ARG A N 1
ATOM 984 C CA . ARG A 1 132 ? -1.287 6.509 -0.453 1.00 91.19 132 ARG A CA 1
ATOM 985 C C . ARG A 1 132 ? -1.125 5.466 0.649 1.00 91.19 132 ARG A C 1
ATOM 987 O O . ARG A 1 132 ? -1.615 5.688 1.748 1.00 91.19 132 ARG A O 1
ATOM 994 N N . VAL A 1 133 ? -0.414 4.370 0.390 1.00 86.81 133 VAL A N 1
ATOM 995 C CA . VAL A 1 133 ? -0.180 3.306 1.381 1.00 86.81 133 VAL A CA 1
ATOM 996 C C . VAL A 1 133 ? 0.478 3.855 2.653 1.00 86.81 133 VAL A C 1
ATOM 998 O O . VAL A 1 133 ? 0.032 3.518 3.750 1.00 86.81 133 VAL A O 1
ATOM 1001 N N . VAL A 1 134 ? 1.457 4.760 2.533 1.00 82.25 134 VAL A N 1
ATOM 1002 C CA . VAL A 1 134 ? 2.075 5.455 3.681 1.00 82.25 134 VAL A CA 1
ATOM 1003 C C . VAL A 1 134 ? 1.044 6.253 4.488 1.00 82.25 134 VAL A C 1
ATOM 1005 O O . VAL A 1 134 ? 1.030 6.167 5.715 1.00 82.25 134 VAL A O 1
ATOM 1008 N N . VAL A 1 135 ? 0.152 6.989 3.824 1.00 85.81 135 VAL A N 1
ATOM 1009 C CA . VAL A 1 135 ? -0.895 7.788 4.483 1.00 85.81 135 VAL A CA 1
ATOM 1010 C C . VAL A 1 135 ? -1.947 6.914 5.168 1.00 85.81 135 VAL A C 1
ATOM 1012 O O . VAL A 1 135 ? -2.322 7.186 6.312 1.00 85.81 135 VAL A O 1
ATOM 1015 N N . LEU A 1 136 ? -2.408 5.840 4.515 1.00 87.31 136 LEU A N 1
ATOM 1016 C CA . LEU A 1 136 ? -3.356 4.902 5.127 1.00 87.31 136 LEU A CA 1
ATOM 1017 C C . LEU A 1 136 ? -2.742 4.271 6.385 1.00 87.31 136 LEU A C 1
ATOM 1019 O O . LEU A 1 136 ? -3.387 4.209 7.432 1.00 87.31 136 LEU A O 1
ATOM 1023 N N . ASN A 1 137 ? -1.470 3.878 6.296 1.00 81.50 137 ASN A N 1
ATOM 1024 C CA . ASN A 1 137 ? -0.696 3.342 7.405 1.00 81.50 137 ASN A CA 1
ATOM 1025 C C . ASN A 1 137 ? -0.606 4.325 8.581 1.00 81.50 137 ASN A C 1
ATOM 1027 O O . ASN A 1 137 ? -0.951 3.977 9.706 1.00 81.50 137 ASN A O 1
ATOM 1031 N N . GLN A 1 138 ? -0.186 5.567 8.320 1.00 80.75 138 GLN A N 1
ATOM 1032 C CA . GLN A 1 138 ? -0.093 6.619 9.337 1.00 80.75 138 GLN A CA 1
ATOM 1033 C C . GLN A 1 138 ? -1.447 6.921 9.982 1.00 80.75 138 GLN A C 1
ATOM 1035 O O . GLN A 1 138 ? -1.511 7.130 11.191 1.00 80.75 138 GLN A O 1
ATOM 1040 N N . THR A 1 139 ? -2.528 6.905 9.203 1.00 84.94 139 THR A N 1
ATOM 1041 C CA . THR A 1 139 ? -3.884 7.129 9.716 1.00 84.94 139 THR A CA 1
ATOM 1042 C C . THR A 1 139 ? -4.283 6.040 10.708 1.00 84.94 139 THR A C 1
ATOM 1044 O O . THR A 1 139 ? -4.729 6.345 11.813 1.00 84.94 139 THR A O 1
ATOM 1047 N N . ILE A 1 140 ? -4.068 4.768 10.355 1.00 83.56 140 ILE A N 1
ATOM 1048 C CA . ILE A 1 140 ? -4.328 3.634 11.253 1.00 83.56 140 ILE A CA 1
ATOM 1049 C C . ILE A 1 140 ? -3.435 3.731 12.500 1.00 83.56 140 ILE A C 1
ATOM 1051 O O . ILE A 1 140 ? -3.936 3.653 13.622 1.00 83.56 140 ILE A O 1
ATOM 1055 N N . SER A 1 141 ? -2.128 3.948 12.321 1.00 79.06 141 SER A N 1
ATOM 1056 C CA . SER A 1 141 ? -1.169 4.065 13.424 1.00 79.06 141 SER A CA 1
ATOM 1057 C C . SER A 1 141 ? -1.497 5.211 14.378 1.00 79.06 141 SER A C 1
ATOM 1059 O O . SER A 1 141 ? -1.405 5.026 15.588 1.00 79.06 141 SER A O 1
A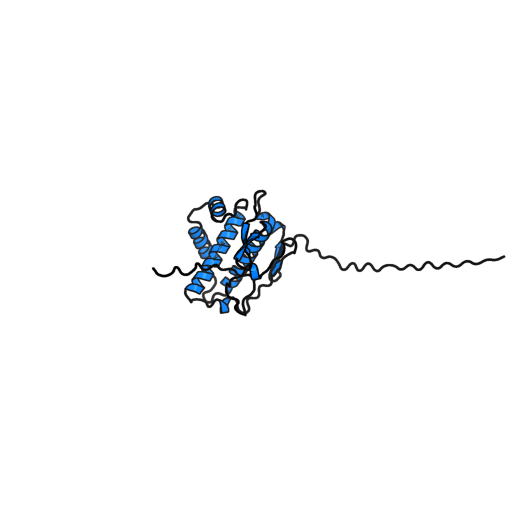TOM 1061 N N . GLY A 1 142 ? -1.906 6.372 13.863 1.00 80.94 142 GLY A N 1
ATOM 1062 C CA . GLY A 1 142 ? -2.266 7.532 14.675 1.00 80.94 142 GLY A CA 1
ATOM 1063 C C . GLY A 1 142 ? -3.470 7.255 15.573 1.00 80.94 142 GLY A C 1
ATOM 1064 O O . GLY A 1 142 ? -3.434 7.572 16.759 1.00 80.94 142 GLY A O 1
ATOM 1065 N N . LEU A 1 143 ? -4.500 6.584 15.049 1.00 83.25 143 LEU A N 1
ATOM 1066 C CA . LEU A 1 143 ? -5.680 6.194 15.831 1.00 83.25 143 LEU A CA 1
ATOM 1067 C C . LEU A 1 143 ? -5.348 5.176 16.928 1.00 83.25 143 LEU A C 1
ATOM 1069 O O . LEU A 1 143 ? -5.897 5.253 18.029 1.00 83.25 143 LEU A O 1
ATOM 1073 N N . VAL A 1 144 ? -4.432 4.247 16.641 1.00 81.25 144 VAL A N 1
ATOM 1074 C CA . VAL A 1 144 ? -3.922 3.287 17.629 1.00 81.25 144 VAL A CA 1
ATOM 1075 C C . VAL A 1 144 ? -3.124 4.002 18.723 1.00 81.25 144 VAL A C 1
ATOM 1077 O O . VAL A 1 144 ? -3.389 3.799 19.904 1.00 81.25 144 VAL A O 1
ATOM 1080 N N . GLN A 1 145 ? -2.192 4.885 18.355 1.00 76.19 145 GLN A N 1
ATOM 1081 C CA . GLN A 1 145 ? -1.370 5.643 19.310 1.00 76.19 145 GLN A CA 1
ATOM 1082 C C . GLN A 1 145 ? -2.198 6.574 20.204 1.00 76.19 145 GLN A C 1
ATOM 1084 O O . GLN A 1 145 ? -1.866 6.767 21.369 1.00 76.19 145 GLN A O 1
ATOM 1089 N N . GLN A 1 146 ? -3.293 7.127 19.679 1.00 82.69 146 GLN A N 1
ATOM 1090 C CA . GLN A 1 146 ? -4.235 7.955 20.436 1.00 82.69 146 GLN A CA 1
ATOM 1091 C C . GLN A 1 146 ? -5.158 7.137 21.355 1.00 82.69 146 GLN A C 1
ATOM 1093 O O . GLN A 1 146 ? -5.981 7.717 22.059 1.00 82.69 146 GLN A O 1
ATOM 1098 N N . GLY A 1 147 ? -5.085 5.800 21.327 1.00 81.12 147 GLY A N 1
ATOM 1099 C CA . GLY A 1 147 ? -5.979 4.924 22.088 1.00 81.12 147 GLY A CA 1
ATOM 1100 C C . GLY A 1 147 ? -7.430 4.942 21.597 1.00 81.12 147 GLY A C 1
ATOM 1101 O O . GLY A 1 147 ? -8.318 4.451 22.287 1.00 81.12 147 GLY A O 1
ATOM 1102 N N . THR A 1 148 ? -7.686 5.501 20.408 1.00 85.25 148 THR A N 1
ATOM 1103 C CA . THR A 1 148 ? -9.033 5.554 19.814 1.00 85.25 148 THR A CA 1
ATOM 1104 C C . THR A 1 148 ? -9.466 4.178 19.316 1.00 85.25 148 THR A C 1
ATOM 1106 O O . THR A 1 148 ? -10.656 3.865 19.293 1.00 85.25 148 THR A O 1
ATOM 1109 N N . VAL A 1 149 ? -8.502 3.346 18.913 1.00 82.25 149 VAL A N 1
ATOM 1110 C CA . VAL A 1 149 ? -8.753 1.996 18.419 1.00 82.25 149 VAL A CA 1
ATOM 1111 C C . VAL A 1 149 ? -7.738 1.020 19.004 1.00 82.25 149 VAL A C 1
ATOM 1113 O O . VAL A 1 149 ? -6.536 1.264 18.958 1.00 82.25 149 VAL A O 1
ATOM 1116 N N . ASP A 1 150 ? -8.221 -0.114 19.511 1.00 81.56 150 ASP A N 1
ATOM 1117 C CA . ASP A 1 150 ? -7.365 -1.235 19.900 1.00 81.56 150 ASP A CA 1
ATOM 1118 C C . ASP A 1 150 ? -6.895 -1.991 18.640 1.00 81.56 150 ASP A C 1
ATOM 1120 O O . ASP A 1 150 ? -7.740 -2.480 17.878 1.00 81.56 150 ASP A O 1
ATOM 1124 N N . PRO A 1 151 ? -5.579 -2.137 18.400 1.00 75.62 151 PRO A N 1
ATOM 1125 C CA . PRO A 1 151 ? -5.062 -2.841 17.228 1.00 75.62 151 PRO A CA 1
ATOM 1126 C C . PRO A 1 151 ? -5.542 -4.296 17.165 1.00 75.62 151 PRO A C 1
ATOM 1128 O O . PRO A 1 151 ? -5.804 -4.808 16.075 1.00 75.62 151 PRO A O 1
ATOM 1131 N N . THR A 1 152 ? -5.748 -4.951 18.312 1.00 78.56 152 THR A N 1
ATOM 1132 C CA . THR A 1 152 ? -6.260 -6.328 18.349 1.00 78.56 152 THR A CA 1
ATOM 1133 C C . THR A 1 152 ? -7.667 -6.393 17.766 1.00 78.56 152 THR A C 1
ATOM 1135 O O . THR A 1 152 ? -7.969 -7.285 16.976 1.00 78.56 152 THR A O 1
ATOM 1138 N N . SER A 1 153 ? -8.525 -5.424 18.091 1.00 79.88 153 SER A N 1
ATOM 1139 C CA . SER A 1 153 ? -9.893 -5.342 17.571 1.00 79.88 153 SER A CA 1
ATOM 1140 C C . SER A 1 153 ? -9.967 -5.152 16.048 1.00 79.88 153 SER A C 1
ATOM 1142 O O . SER A 1 153 ? -10.847 -5.732 15.412 1.00 79.88 153 SER A O 1
ATOM 1144 N N . LEU A 1 154 ? -9.023 -4.416 15.447 1.00 78.44 154 LEU A N 1
ATOM 1145 C CA . LEU A 1 154 ? -8.959 -4.217 13.991 1.00 78.44 154 LEU A CA 1
ATOM 1146 C C . LEU A 1 154 ? -8.609 -5.502 13.246 1.00 78.44 154 LEU A C 1
ATOM 1148 O O . LEU A 1 154 ? -9.144 -5.780 12.169 1.00 78.44 154 LEU A O 1
ATOM 1152 N N . LEU A 1 155 ? -7.697 -6.272 13.834 1.00 77.50 155 LEU A N 1
ATOM 1153 C CA . LEU A 1 155 ? -7.125 -7.466 13.230 1.00 77.50 155 LEU A CA 1
ATOM 1154 C C . LEU A 1 155 ? -7.946 -8.721 13.539 1.00 77.50 155 LEU A C 1
ATOM 1156 O O . LEU A 1 155 ? -7.970 -9.660 12.740 1.00 77.50 155 LEU A O 1
ATOM 1160 N N . LYS A 1 156 ? -8.674 -8.735 14.659 1.00 78.75 156 LYS A N 1
ATOM 1161 C CA . LYS A 1 156 ? -9.514 -9.861 15.059 1.00 78.75 156 LYS A CA 1
ATOM 1162 C C . LYS A 1 156 ? -10.546 -10.167 13.976 1.00 78.75 156 LYS A C 1
ATOM 1164 O O . LYS A 1 156 ? -11.331 -9.315 13.556 1.00 78.75 156 LYS A O 1
ATOM 1169 N N . ASN A 1 157 ? -10.555 -11.421 13.524 1.00 77.88 157 ASN A N 1
ATOM 1170 C CA . ASN A 1 157 ? -11.429 -11.906 12.452 1.00 77.88 157 ASN A CA 1
ATOM 1171 C C . ASN A 1 157 ? -11.317 -11.077 11.156 1.00 77.88 157 ASN A C 1
ATOM 1173 O O . ASN A 1 157 ? -12.289 -10.966 10.400 1.00 77.88 157 ASN A O 1
ATOM 1177 N N . LEU A 1 158 ? -10.187 -10.402 10.916 1.00 81.75 158 LEU A N 1
ATOM 1178 C CA . LEU A 1 158 ? -9.928 -9.738 9.644 1.00 81.75 158 LEU A CA 1
ATOM 1179 C C . LEU A 1 158 ? -9.637 -10.806 8.598 1.00 81.75 158 LEU A C 1
ATOM 1181 O O . LEU A 1 158 ? -8.522 -11.295 8.457 1.00 81.75 158 LEU A O 1
ATOM 1185 N N . ASP A 1 159 ? -10.692 -11.171 7.882 1.00 80.25 159 ASP A N 1
ATOM 1186 C CA . ASP A 1 159 ? -10.608 -12.070 6.747 1.00 80.25 159 ASP A CA 1
ATOM 1187 C C . ASP A 1 159 ? -9.897 -11.361 5.591 1.00 80.25 159 ASP A C 1
ATOM 1189 O O . ASP A 1 159 ? -10.449 -10.456 4.964 1.00 80.25 159 ASP A O 1
ATOM 1193 N N . PHE A 1 160 ? -8.649 -11.713 5.328 1.00 82.00 160 PHE A N 1
ATOM 1194 C CA . PHE A 1 160 ? -7.950 -11.266 4.134 1.00 82.00 160 PHE A CA 1
ATOM 1195 C C . PHE A 1 160 ? -6.965 -12.349 3.724 1.00 82.00 160 PHE A C 1
ATOM 1197 O O . PHE A 1 160 ? -5.828 -12.429 4.184 1.00 82.00 160 PHE A O 1
ATOM 1204 N N . HIS A 1 161 ? -7.460 -13.240 2.878 1.00 81.75 161 HIS A N 1
ATOM 1205 C CA . HIS A 1 161 ? -6.695 -14.358 2.365 1.00 81.75 161 HIS A CA 1
ATOM 1206 C C . HIS A 1 161 ? -5.948 -13.939 1.111 1.00 81.75 161 HIS A C 1
ATOM 1208 O O . HIS A 1 161 ? -6.584 -13.571 0.126 1.00 81.75 161 HIS A O 1
ATOM 1214 N N . VAL A 1 162 ? -4.619 -14.043 1.139 1.00 84.00 162 VAL A N 1
ATOM 1215 C CA . VAL A 1 162 ? -3.744 -13.776 -0.007 1.00 84.00 162 VAL A CA 1
ATOM 1216 C C . VAL A 1 162 ? -3.149 -15.080 -0.519 1.00 84.00 162 VAL A C 1
ATOM 1218 O O . VAL A 1 162 ? -2.720 -15.939 0.247 1.00 84.00 162 VAL A O 1
ATOM 1221 N N . THR A 1 163 ? -3.086 -15.225 -1.836 1.00 84.88 163 THR A N 1
ATOM 1222 C CA . THR A 1 163 ? -2.260 -16.234 -2.501 1.00 84.88 163 THR A CA 1
ATOM 1223 C C . THR A 1 163 ? -1.406 -15.537 -3.541 1.00 84.88 163 THR A C 1
ATOM 1225 O O . THR A 1 163 ? -1.944 -14.937 -4.467 1.00 84.88 163 THR A O 1
ATOM 1228 N N . VAL A 1 164 ? -0.088 -15.621 -3.399 1.00 87.31 164 VAL A N 1
ATOM 1229 C CA . VAL A 1 164 ? 0.874 -15.032 -4.336 1.00 87.31 164 VAL A CA 1
ATOM 1230 C C . VAL A 1 164 ? 1.385 -16.108 -5.289 1.00 87.31 164 VAL A C 1
ATOM 1232 O O . VAL A 1 164 ? 1.584 -17.260 -4.904 1.00 87.31 164 VAL A O 1
ATOM 1235 N N . SER A 1 165 ? 1.569 -15.752 -6.559 1.00 87.44 165 SER A N 1
ATOM 1236 C CA . SER A 1 165 ? 2.183 -16.644 -7.537 1.00 87.44 165 SER A CA 1
ATOM 1237 C C . 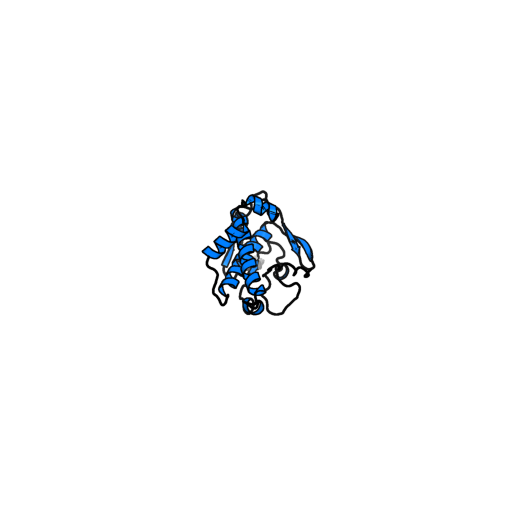SER A 1 165 ? 3.652 -16.903 -7.172 1.00 87.44 165 SER A C 1
ATOM 1239 O O . SER A 1 165 ? 4.387 -15.938 -6.956 1.00 87.44 165 SER A O 1
ATOM 1241 N N . PRO A 1 166 ? 4.136 -18.162 -7.216 1.00 86.50 166 PRO A N 1
ATOM 1242 C CA . PRO A 1 166 ? 5.537 -18.493 -6.931 1.00 86.50 166 PRO A CA 1
ATOM 1243 C C . PRO A 1 166 ? 6.565 -17.732 -7.785 1.00 86.50 166 PRO A C 1
ATOM 1245 O O . PRO A 1 166 ? 7.729 -17.626 -7.411 1.00 86.50 166 PRO A O 1
ATOM 1248 N N . ARG A 1 167 ? 6.149 -17.167 -8.930 1.00 85.81 167 ARG A N 1
ATOM 1249 C CA . ARG A 1 167 ? 7.005 -16.340 -9.800 1.00 85.81 167 ARG A CA 1
ATOM 1250 C C . ARG A 1 167 ? 7.485 -15.036 -9.138 1.00 85.81 167 ARG A C 1
ATOM 1252 O O . ARG A 1 167 ? 8.411 -14.422 -9.652 1.00 85.81 167 ARG A O 1
ATOM 1259 N N . TYR A 1 168 ? 6.846 -14.613 -8.045 1.00 85.25 168 TYR A N 1
ATOM 1260 C CA . TYR A 1 168 ? 7.230 -13.442 -7.243 1.00 85.25 168 TYR A CA 1
ATOM 1261 C C . TYR A 1 168 ? 8.184 -13.801 -6.091 1.00 85.25 168 TYR A C 1
ATOM 1263 O O . TYR A 1 168 ? 8.457 -12.964 -5.232 1.00 85.25 168 TYR A O 1
ATOM 1271 N N . GLY A 1 169 ? 8.723 -15.025 -6.096 1.00 75.25 169 GLY A N 1
ATOM 1272 C CA . GLY A 1 169 ? 9.661 -15.518 -5.095 1.00 75.25 169 GLY A CA 1
ATOM 1273 C C . GLY A 1 169 ? 8.972 -16.121 -3.874 1.00 75.25 169 GLY A C 1
ATOM 1274 O O . GLY A 1 169 ? 7.766 -16.382 -3.868 1.00 75.25 169 GLY A O 1
ATOM 1275 N N . THR A 1 170 ? 9.768 -16.369 -2.834 1.00 67.75 170 THR A N 1
ATOM 1276 C CA . THR A 1 170 ? 9.267 -16.833 -1.539 1.00 67.75 170 THR A CA 1
ATOM 1277 C C . THR A 1 170 ? 8.570 -15.672 -0.846 1.00 67.75 170 THR A C 1
ATOM 1279 O O . THR A 1 170 ? 9.215 -14.813 -0.255 1.00 67.75 170 THR A O 1
ATOM 1282 N N . TRP A 1 171 ? 7.245 -15.637 -0.941 1.00 62.66 171 TRP A N 1
ATOM 1283 C CA . TRP A 1 171 ? 6.439 -14.671 -0.210 1.00 62.66 171 TRP A CA 1
ATOM 1284 C C . TRP A 1 171 ? 6.175 -15.211 1.198 1.00 62.66 171 TRP A C 1
ATOM 1286 O O . TRP A 1 171 ? 5.445 -16.192 1.351 1.00 62.66 171 TRP A O 1
ATOM 1296 N N . ASP A 1 172 ? 6.794 -14.604 2.214 1.00 60.38 172 ASP A N 1
ATOM 1297 C CA . ASP A 1 172 ? 6.462 -14.870 3.615 1.00 60.38 172 ASP A CA 1
ATOM 1298 C C . ASP A 1 172 ? 5.505 -13.784 4.116 1.00 60.38 172 ASP A C 1
ATOM 1300 O O . ASP A 1 172 ? 5.943 -12.652 4.322 1.00 60.38 172 ASP A O 1
ATOM 1304 N N . PRO A 1 173 ? 4.228 -14.115 4.363 1.00 52.94 173 PRO A N 1
ATOM 1305 C CA . PRO A 1 173 ? 3.279 -13.178 4.942 1.00 52.94 173 PRO A CA 1
ATOM 1306 C C . PRO A 1 173 ? 3.846 -12.470 6.200 1.00 52.94 173 PRO A C 1
ATOM 1308 O O . PRO A 1 173 ? 3.707 -11.258 6.375 1.00 52.94 173 PRO A O 1
ATOM 1311 N N . LYS A 1 174 ? 4.570 -13.209 7.054 1.00 51.69 174 LYS A N 1
ATOM 1312 C CA . LYS A 1 174 ? 5.104 -12.702 8.328 1.00 51.69 174 LYS A CA 1
ATOM 1313 C C . LYS A 1 174 ? 6.259 -11.712 8.162 1.00 51.69 174 LYS A C 1
ATOM 1315 O O . LYS A 1 174 ? 6.419 -10.852 9.022 1.00 51.69 174 LYS A O 1
ATOM 1320 N N . ALA A 1 175 ? 7.015 -11.793 7.066 1.00 47.66 175 ALA A N 1
ATOM 1321 C CA . ALA A 1 175 ? 8.113 -10.866 6.766 1.00 47.66 175 ALA A CA 1
ATOM 1322 C C . ALA A 1 175 ? 7.624 -9.450 6.418 1.00 47.66 175 ALA A C 1
ATOM 1324 O O . ALA A 1 175 ? 8.398 -8.499 6.440 1.00 47.66 175 ALA A O 1
ATOM 1325 N N . TYR A 1 176 ? 6.327 -9.312 6.147 1.00 49.56 176 TYR A N 1
ATOM 1326 C CA . TYR A 1 176 ? 5.647 -8.047 5.889 1.00 49.56 176 TYR A CA 1
ATOM 1327 C C . TYR A 1 176 ? 4.637 -7.732 7.005 1.00 49.56 176 TYR A C 1
ATOM 1329 O O . TYR A 1 176 ? 3.598 -7.113 6.757 1.00 49.56 176 TYR A O 1
ATOM 1337 N N . GLY A 1 177 ? 4.921 -8.198 8.231 1.00 41.41 177 GLY A N 1
ATOM 1338 C CA . GLY A 1 177 ? 4.114 -7.980 9.430 1.00 41.41 177 GLY A CA 1
ATOM 1339 C C . GLY A 1 177 ? 4.624 -6.867 10.355 1.00 41.41 177 GLY A C 1
ATOM 1340 O O . GLY A 1 177 ? 5.774 -6.434 10.301 1.00 41.41 177 GLY A O 1
ATOM 1341 N N . LEU A 1 178 ? 3.729 -6.395 11.215 1.00 41.78 178 LEU A N 1
ATOM 1342 C CA . LEU A 1 178 ? 3.978 -5.747 12.486 1.00 41.78 178 LEU A CA 1
ATOM 1343 C C . LEU A 1 178 ? 3.759 -6.787 13.559 1.00 41.78 178 LEU A C 1
ATOM 1345 O O . LEU A 1 178 ? 2.647 -6.992 14.038 1.00 41.78 178 LEU A O 1
ATOM 1349 N N . ASP A 1 179 ? 4.841 -7.370 14.003 1.00 34.28 179 ASP A N 1
ATOM 1350 C CA . ASP A 1 179 ? 5.198 -7.193 15.385 1.00 34.28 179 ASP A CA 1
ATOM 1351 C C . ASP A 1 179 ? 6.716 -7.372 15.464 1.00 34.28 179 ASP A C 1
ATOM 1353 O O . ASP A 1 179 ? 7.320 -8.169 14.754 1.00 34.28 179 ASP A O 1
ATOM 1357 N N . GLY A 1 180 ? 7.364 -6.594 16.319 1.00 36.38 180 GLY A N 1
ATOM 1358 C CA . GLY A 1 180 ? 8.597 -7.068 16.941 1.00 36.38 180 GLY A CA 1
ATOM 1359 C C . GLY A 1 180 ? 8.278 -8.009 18.110 1.00 36.38 180 GLY A C 1
ATOM 1360 O O . GLY A 1 180 ? 9.105 -8.173 18.999 1.00 36.38 180 GLY A O 1
ATOM 1361 N N . SER A 1 181 ? 7.056 -8.546 18.192 1.00 34.09 181 SER A N 1
ATOM 1362 C CA . SER A 1 181 ? 6.495 -9.151 19.399 1.00 34.09 181 SER A CA 1
ATOM 1363 C C . SER A 1 181 ? 5.257 -9.999 19.082 1.00 34.09 181 SER A C 1
ATOM 1365 O O . SER A 1 181 ? 4.128 -9.557 19.300 1.00 34.09 181 SER A O 1
ATOM 1367 N N . GLY A 1 182 ? 5.500 -11.211 18.578 1.00 31.36 182 GLY A N 1
ATOM 1368 C CA . GLY A 1 182 ? 4.515 -12.256 18.286 1.00 31.36 182 GLY A CA 1
ATOM 1369 C C . GLY A 1 182 ? 3.341 -12.293 19.262 1.00 31.36 182 GLY A C 1
ATOM 1370 O O . GLY A 1 182 ? 3.467 -12.844 20.355 1.00 31.36 182 GLY A O 1
ATOM 1371 N N . GLY A 1 183 ? 2.193 -11.753 18.855 1.00 29.50 183 GLY A N 1
ATOM 1372 C CA . GLY A 1 183 ? 0.937 -11.815 19.602 1.00 29.50 183 GLY A CA 1
ATOM 1373 C C . GLY A 1 183 ? -0.129 -12.601 18.840 1.00 29.50 183 GLY A C 1
ATOM 1374 O O . GLY A 1 183 ? -0.499 -12.251 17.721 1.00 29.50 183 GLY A O 1
ATOM 1375 N N . ALA A 1 184 ? -0.637 -13.683 19.435 1.00 27.34 184 ALA A N 1
ATOM 1376 C CA . ALA A 1 184 ? -1.618 -14.576 18.820 1.00 27.34 184 ALA A CA 1
ATOM 1377 C C . ALA A 1 184 ? -2.923 -13.846 18.435 1.00 27.34 184 ALA A C 1
ATOM 1379 O O . ALA A 1 184 ? -3.659 -13.386 19.305 1.00 27.34 184 ALA A O 1
ATOM 1380 N N . GLY A 1 185 ? -3.238 -13.802 17.134 1.00 35.12 185 GLY A N 1
ATOM 1381 C CA . GLY A 1 185 ? -4.553 -13.373 16.633 1.00 35.12 185 GLY A CA 1
ATOM 1382 C C . GLY A 1 185 ? -4.561 -12.404 15.445 1.00 35.12 185 GLY A C 1
ATOM 1383 O O . GLY A 1 185 ? -5.644 -12.101 14.947 1.00 35.12 185 GLY A O 1
ATOM 1384 N N . ALA A 1 186 ? -3.402 -11.937 14.969 1.00 31.91 186 ALA A N 1
ATOM 1385 C CA . ALA A 1 186 ? -3.298 -11.040 13.814 1.00 31.91 186 ALA A CA 1
ATOM 1386 C C . ALA A 1 186 ? -3.156 -11.794 12.465 1.00 31.91 186 ALA A C 1
ATOM 1388 O O . ALA A 1 186 ? -2.411 -12.776 12.394 1.00 31.91 186 ALA A O 1
ATOM 1389 N N . PRO A 1 187 ? -3.815 -11.350 11.373 1.00 35.62 187 PRO A N 1
ATOM 1390 C CA . PRO A 1 187 ? -3.543 -11.829 10.020 1.00 35.62 187 PRO A CA 1
ATOM 1391 C C . PRO A 1 187 ? -2.143 -11.413 9.567 1.00 35.62 187 PRO A C 1
ATOM 1393 O O . PRO A 1 187 ? -1.717 -10.273 9.743 1.00 35.62 187 PRO A O 1
ATOM 1396 N N . ALA A 1 188 ? -1.432 -12.349 8.954 1.00 33.97 188 ALA A N 1
ATOM 1397 C CA . ALA A 1 188 ? 0.002 -12.259 8.744 1.00 33.97 188 ALA A CA 1
ATOM 1398 C C . ALA A 1 188 ? 0.422 -11.392 7.539 1.00 33.97 188 ALA A C 1
ATOM 1400 O O . ALA A 1 188 ? 1.108 -11.917 6.699 1.00 33.97 188 ALA A O 1
ATOM 1401 N N . PHE A 1 189 ? 0.017 -10.134 7.343 1.00 39.06 189 PHE A N 1
ATOM 1402 C CA . PHE A 1 189 ? 0.544 -9.341 6.194 1.00 39.06 189 PHE A CA 1
ATOM 1403 C C . PHE A 1 189 ? 0.417 -7.812 6.373 1.00 39.06 189 PHE A C 1
ATOM 1405 O O . PHE A 1 189 ? 0.298 -7.071 5.399 1.00 39.06 189 PHE A O 1
ATOM 1412 N N . VAL A 1 190 ? 0.418 -7.324 7.620 1.00 40.00 190 VAL A N 1
ATOM 1413 C CA . VAL A 1 190 ? 0.236 -5.901 7.968 1.00 40.00 190 VAL A CA 1
ATOM 1414 C C . VAL A 1 190 ? 1.496 -5.358 8.663 1.00 40.00 190 VAL A C 1
ATOM 1416 O O . VAL A 1 190 ? 1.613 -5.595 9.856 1.00 40.00 190 VAL A O 1
ATOM 1419 N N . THR A 1 191 ? 2.392 -4.593 8.017 1.00 38.88 191 THR A N 1
ATOM 1420 C CA . THR A 1 191 ? 3.436 -3.792 8.717 1.00 38.88 191 THR A CA 1
ATOM 1421 C C . THR A 1 191 ? 3.058 -2.299 8.797 1.00 38.88 191 THR A C 1
ATOM 1423 O O . THR A 1 191 ? 3.167 -1.598 7.801 1.00 38.88 191 THR A O 1
ATOM 1426 N N . LEU A 1 192 ? 2.715 -1.771 9.978 1.00 36.88 192 LEU A N 1
ATOM 1427 C CA . LEU A 1 192 ? 2.802 -0.352 10.373 1.00 36.88 192 LEU A CA 1
ATOM 1428 C C . LEU A 1 192 ? 4.043 -0.034 11.243 1.00 36.88 192 LEU A C 1
ATOM 1430 O O . LEU A 1 192 ? 4.034 -0.192 12.455 1.00 36.88 192 LEU A O 1
ATOM 1434 N N . ARG A 1 193 ? 5.131 0.498 10.679 1.00 32.81 193 ARG A N 1
ATOM 1435 C CA . ARG A 1 193 ? 6.250 0.986 11.515 1.00 32.81 193 ARG A CA 1
ATOM 1436 C C . ARG A 1 193 ? 5.791 2.136 12.423 1.00 32.81 193 ARG A C 1
ATOM 1438 O O . ARG A 1 193 ? 5.421 3.197 11.925 1.00 32.81 193 ARG A O 1
ATOM 1445 N N . PHE A 1 194 ? 5.859 1.942 13.738 1.00 33.28 194 PHE A N 1
ATOM 1446 C CA . PHE A 1 194 ? 5.788 3.031 14.708 1.00 33.28 194 PHE A CA 1
ATOM 1447 C C . PHE A 1 194 ? 7.210 3.561 14.926 1.00 33.28 194 PHE A C 1
ATOM 1449 O O . PHE A 1 194 ? 8.111 2.748 15.131 1.00 33.28 194 PHE A O 1
ATOM 1456 N N . PRO A 1 195 ? 7.456 4.880 14.851 1.00 26.83 195 PRO A N 1
ATOM 1457 C CA . PRO A 1 195 ? 8.727 5.422 15.307 1.00 26.83 195 PRO A CA 1
ATOM 1458 C C . PRO A 1 195 ? 8.908 5.043 16.779 1.00 26.83 195 PRO A C 1
ATOM 1460 O O . PRO A 1 195 ? 7.957 5.164 17.558 1.00 26.83 195 PRO A O 1
ATOM 1463 N N . ASP A 1 196 ? 10.102 4.570 17.142 1.00 30.78 196 ASP A N 1
ATOM 1464 C CA . ASP A 1 196 ? 10.469 4.375 18.543 1.00 30.78 196 ASP A CA 1
ATOM 1465 C C . ASP A 1 196 ? 10.091 5.643 19.310 1.00 30.78 196 ASP A C 1
ATOM 1467 O O . ASP A 1 196 ? 10.385 6.758 18.861 1.00 30.78 196 ASP A O 1
ATOM 1471 N N . ALA A 1 197 ? 9.408 5.488 20.446 1.00 29.67 197 ALA A N 1
ATOM 1472 C CA . ALA A 1 197 ? 9.204 6.600 21.355 1.00 29.67 197 ALA A CA 1
ATOM 1473 C C . ALA A 1 197 ? 10.584 7.211 21.629 1.00 29.67 197 ALA A C 1
ATOM 1475 O O . ALA A 1 197 ? 11.451 6.548 22.203 1.00 29.67 197 ALA A O 1
ATOM 1476 N N . GLN A 1 198 ? 10.814 8.450 21.174 1.00 26.69 198 GLN A N 1
ATOM 1477 C CA . GLN A 1 198 ? 12.014 9.181 21.562 1.00 26.69 198 GLN A CA 1
ATOM 1478 C C . GLN A 1 198 ? 12.086 9.128 23.092 1.00 26.69 198 GLN A C 1
ATOM 1480 O O . GLN A 1 198 ? 11.097 9.491 23.739 1.00 26.69 198 GLN A O 1
ATOM 1485 N N . PRO A 1 199 ? 13.206 8.685 23.692 1.00 25.69 199 PRO A N 1
ATOM 1486 C CA . PRO A 1 199 ? 13.363 8.818 25.126 1.00 25.69 199 PRO A CA 1
ATOM 1487 C C . PRO A 1 199 ? 13.205 10.300 25.456 1.00 25.69 199 PRO A C 1
ATOM 1489 O O . PRO A 1 199 ? 13.853 11.149 24.834 1.00 25.69 199 PRO A O 1
ATOM 1492 N N . ALA A 1 200 ? 12.300 10.593 26.390 1.00 31.75 200 ALA A N 1
ATOM 1493 C CA . ALA A 1 200 ? 12.150 11.924 26.946 1.00 31.75 200 ALA A CA 1
ATOM 1494 C C . ALA A 1 200 ? 13.541 12.408 27.382 1.00 31.75 200 ALA A C 1
ATOM 1496 O O . ALA A 1 200 ? 14.199 11.752 28.193 1.00 31.75 200 ALA A O 1
ATOM 1497 N N . ARG A 1 201 ? 14.011 13.495 26.767 1.00 33.88 201 ARG A N 1
ATOM 1498 C CA . ARG A 1 201 ? 15.137 14.269 27.286 1.00 33.88 201 ARG A CA 1
ATOM 1499 C C . ARG A 1 201 ? 14.614 15.286 28.280 1.00 33.88 201 ARG A C 1
ATOM 1501 O O . ARG A 1 201 ? 13.549 15.871 27.983 1.00 33.88 201 ARG A O 1
#

Secondary structure (DSSP, 8-state):
------------------------TTEEEEETTEEEEHHHHHHTB-TTPPPEEEE-GGG-EEEE-HHHHHHHHHHHHHHHHHHHTT-TT-PPPHHHHHHHHHHHHTT--HHHHHHHTT-TTB-HHHHHHHHHHHHHHHHHHHHHHTTSS-HHHHHTT----EEE-GGG----GGGG---SS--TT--TT---PPPP-PPP-

pLDDT: mean 72.94, std 21.3, range [25.69, 97.19]

Radius of gyration: 24.64 Å; chains: 1; bounding box: 35×97×73 Å

Sequence (201 aa):
MRMRLLVPATLAVLALVAAGCTSKVGVAATYNGHTITDSQVASYLTTAAQPVQSQGNGGATVEEPARTFVLTVMLQDRLFDKILNRLPGGRPSEATIQEQITTQLAGKTPDQIAQMYHITGYTEAFVNLFVRVVVLNQTISGLVQQGTVDPTSLLKNLDFHVTVSPRYGTWDPKAYGLDGSGGAGAPAFVTLRFPDAQPAR

Foldseek 3Di:
DDDDDDDDDDPPPPPPPCPPPPPVQQFFKDKPNRTDGPVNLVLFFAPPWAFDWDQFPPRDTDTAGSSLVLVLLVLLLVLLVLLQCPQPVHHDDPVRLVVLLCVLCVPPQLQRQCVVRVRPRTDSVSSSSNSSSVSSLVVVVVCCVVVVDPPLSSFAVSRIDMDGDCVSPDDDLQRQDDDPDDDPGGDRHHDRDDPPDDPDD